Protein AF-A0A949XRM0-F1 (afdb_monomer_lite)

Radius of gyration: 18.88 Å; chains: 1; bounding box: 57×44×48 Å

pLDDT: mean 79.34, std 16.4, range [39.78, 97.56]

Structure (mmCIF, N/CA/C/O backbone):
data_AF-A0A949XRM0-F1
#
_entry.id   AF-A0A949XRM0-F1
#
loop_
_atom_site.group_PDB
_atom_site.id
_atom_site.type_symbol
_atom_site.label_atom_id
_atom_site.label_alt_id
_atom_site.label_comp_id
_atom_site.label_asym_id
_atom_site.label_entity_id
_atom_site.label_seq_id
_atom_site.pdbx_PDB_ins_code
_atom_site.Cartn_x
_atom_site.Cartn_y
_atom_site.Cartn_z
_atom_site.occupancy
_atom_site.B_iso_or_equiv
_atom_site.auth_seq_id
_atom_site.auth_comp_id
_atom_site.auth_asym_id
_atom_site.auth_atom_id
_atom_site.pdbx_PDB_model_num
ATOM 1 N N . MET A 1 1 ? 12.561 -8.856 0.800 1.00 58.78 1 MET A N 1
ATOM 2 C CA . MET A 1 1 ? 12.722 -8.701 -0.656 1.00 58.78 1 MET A CA 1
ATOM 3 C C . MET A 1 1 ? 11.495 -9.262 -1.356 1.00 58.78 1 MET A C 1
ATOM 5 O O . MET A 1 1 ? 11.231 -10.458 -1.246 1.00 58.78 1 MET A O 1
ATOM 9 N N . ILE A 1 2 ? 10.709 -8.376 -1.964 1.00 70.44 2 ILE A N 1
ATOM 10 C CA . ILE A 1 2 ? 9.616 -8.722 -2.883 1.00 70.44 2 ILE A CA 1
ATOM 11 C C . ILE A 1 2 ? 10.051 -8.222 -4.259 1.00 70.44 2 ILE A C 1
ATOM 13 O O . ILE A 1 2 ? 10.531 -7.099 -4.364 1.00 70.44 2 ILE A O 1
ATOM 17 N N . GLU A 1 3 ? 9.910 -9.043 -5.290 1.00 75.19 3 GLU A N 1
ATOM 18 C CA . GLU A 1 3 ? 10.293 -8.700 -6.661 1.00 75.19 3 GLU A CA 1
ATOM 19 C C . GLU A 1 3 ? 9.063 -8.306 -7.485 1.00 75.19 3 GLU A C 1
ATOM 21 O O . GLU A 1 3 ? 8.030 -8.974 -7.421 1.00 75.19 3 GLU A O 1
ATOM 26 N N . ILE A 1 4 ? 9.175 -7.254 -8.297 1.00 72.62 4 ILE A N 1
ATOM 27 C CA . ILE A 1 4 ? 8.082 -6.761 -9.146 1.00 72.62 4 ILE A CA 1
ATOM 28 C C . ILE A 1 4 ? 8.382 -7.026 -10.613 1.00 72.62 4 ILE A C 1
ATOM 30 O O . ILE A 1 4 ? 9.340 -6.477 -11.136 1.00 72.62 4 ILE A O 1
ATOM 34 N N . PHE A 1 5 ? 7.524 -7.771 -11.304 1.00 73.81 5 PHE A N 1
ATOM 35 C CA . PHE A 1 5 ? 7.617 -8.046 -12.734 1.00 73.81 5 PHE A CA 1
ATOM 36 C C . PHE A 1 5 ? 6.676 -7.152 -13.550 1.00 73.81 5 PHE A C 1
ATOM 38 O O . PHE A 1 5 ? 5.457 -7.187 -13.371 1.00 73.81 5 PHE A O 1
ATOM 45 N N . LEU A 1 6 ? 7.220 -6.404 -14.509 1.00 73.88 6 LEU A N 1
ATOM 46 C CA . LEU A 1 6 ? 6.455 -5.492 -15.371 1.00 73.88 6 LEU A CA 1
ATOM 47 C C . LEU A 1 6 ? 6.110 -6.135 -16.730 1.00 73.88 6 LEU A C 1
ATOM 49 O O . LEU A 1 6 ? 7.024 -6.514 -17.459 1.00 73.88 6 LEU A O 1
ATOM 53 N N . PRO A 1 7 ? 4.834 -6.267 -17.140 1.00 66.31 7 PRO A N 1
ATOM 54 C CA . PRO A 1 7 ? 4.469 -6.822 -18.443 1.00 66.31 7 PRO A CA 1
ATOM 55 C C . PRO A 1 7 ? 4.490 -5.768 -19.565 1.00 66.31 7 PRO A C 1
ATOM 57 O O . PRO A 1 7 ? 4.462 -4.561 -19.328 1.00 66.31 7 PRO A O 1
ATOM 60 N N . GLY A 1 8 ? 4.443 -6.246 -20.814 1.00 57.38 8 GLY A N 1
ATOM 61 C CA . GLY A 1 8 ? 4.417 -5.436 -22.042 1.00 57.38 8 GLY A CA 1
ATOM 62 C C . GLY A 1 8 ? 3.395 -4.299 -22.060 1.00 57.38 8 GLY A C 1
ATOM 63 O O . GLY A 1 8 ? 3.740 -3.155 -22.351 1.00 57.38 8 GLY A O 1
ATOM 64 N N . GLY A 1 9 ? 2.140 -4.614 -21.733 1.00 61.41 9 GLY A N 1
ATOM 65 C CA . GLY A 1 9 ? 1.025 -3.665 -21.816 1.00 61.41 9 GLY A CA 1
ATOM 66 C C . GLY A 1 9 ? 1.095 -2.522 -20.800 1.00 61.41 9 GLY A C 1
ATOM 67 O O . GLY A 1 9 ? 0.714 -1.399 -21.125 1.00 61.41 9 GLY A O 1
ATOM 68 N N . ALA A 1 10 ? 1.641 -2.774 -19.606 1.00 57.78 10 ALA A N 1
ATOM 69 C CA . ALA A 1 10 ? 1.754 -1.766 -18.551 1.00 57.78 10 ALA A CA 1
ATOM 70 C C . ALA A 1 10 ? 2.736 -0.641 -18.923 1.00 57.78 10 ALA A C 1
ATOM 72 O O . ALA A 1 10 ? 2.496 0.525 -18.614 1.00 57.78 10 ALA A O 1
ATOM 73 N N . LEU A 1 11 ? 3.812 -0.981 -19.641 1.00 58.53 11 LEU A N 1
ATOM 74 C CA . LEU A 1 11 ? 4.858 -0.033 -20.041 1.00 58.53 11 LEU A CA 1
ATOM 75 C C . LEU A 1 11 ? 4.569 0.666 -21.374 1.00 58.53 11 LEU A C 1
ATOM 77 O O . LEU A 1 11 ? 5.049 1.776 -21.601 1.00 58.53 11 LEU A O 1
ATOM 81 N N . ALA A 1 12 ? 3.748 0.068 -22.244 1.00 57.69 12 ALA A N 1
ATOM 82 C CA . ALA A 1 12 ? 3.374 0.664 -23.528 1.00 57.69 12 ALA A CA 1
ATOM 83 C C . ALA A 1 12 ? 2.740 2.065 -23.379 1.00 57.69 12 ALA A C 1
ATOM 85 O O . ALA A 1 12 ? 2.924 2.914 -24.248 1.00 57.69 12 ALA A O 1
ATOM 86 N N . LYS A 1 13 ? 2.067 2.336 -22.251 1.00 55.09 13 LYS A N 1
ATOM 87 C CA . LYS A 1 13 ? 1.460 3.642 -21.936 1.00 55.09 13 LYS A CA 1
ATOM 88 C C . LYS A 1 13 ? 2.462 4.701 -21.446 1.00 55.09 13 LYS A C 1
ATOM 90 O O . LYS A 1 13 ? 2.178 5.888 -21.556 1.00 55.09 13 LYS A O 1
ATOM 95 N N . ILE A 1 14 ? 3.640 4.299 -20.958 1.00 55.66 14 ILE A N 1
ATOM 96 C CA . ILE A 1 14 ? 4.709 5.219 -20.520 1.00 55.66 14 ILE A CA 1
ATOM 97 C C . ILE A 1 14 ? 5.492 5.755 -21.732 1.00 55.66 14 ILE A C 1
ATOM 99 O O . ILE A 1 14 ? 5.958 6.892 -21.744 1.00 55.66 14 ILE A O 1
ATOM 103 N N . HIS A 1 15 ? 5.605 4.963 -22.799 1.00 55.72 15 HIS A N 1
ATOM 104 C CA . HIS A 1 15 ? 6.499 5.232 -23.930 1.00 55.72 15 HIS A CA 1
ATOM 105 C C . HIS A 1 15 ? 5.972 6.216 -24.994 1.00 55.72 15 HIS A C 1
ATOM 107 O O . HIS A 1 15 ? 6.501 6.242 -26.107 1.00 55.72 15 HIS A O 1
ATOM 113 N N . HIS A 1 16 ? 4.980 7.062 -24.693 1.00 47.59 16 HIS A N 1
ATOM 114 C CA . HIS A 1 16 ? 4.326 7.884 -25.723 1.00 47.59 16 HIS A CA 1
ATOM 115 C C . HIS A 1 16 ? 5.201 9.014 -26.327 1.00 47.59 16 HIS A C 1
ATOM 117 O O . HIS A 1 16 ? 4.790 9.648 -27.300 1.00 47.59 16 HIS A O 1
ATOM 123 N N . ARG A 1 17 ? 6.435 9.236 -25.846 1.00 45.25 17 ARG A N 1
ATOM 124 C CA . ARG A 1 17 ? 7.463 10.023 -26.558 1.00 45.25 17 ARG A CA 1
ATOM 125 C C . ARG A 1 17 ? 8.796 9.275 -26.587 1.00 45.25 17 ARG A C 1
ATOM 127 O O . ARG A 1 17 ? 9.453 9.141 -25.561 1.00 45.25 17 ARG A O 1
ATOM 134 N N . ARG A 1 18 ? 9.231 8.833 -27.771 1.00 46.25 18 ARG A N 1
ATOM 135 C CA . ARG A 1 18 ? 10.629 8.448 -28.037 1.00 46.25 18 ARG A CA 1
ATOM 136 C C . ARG A 1 18 ? 11.299 9.554 -28.841 1.00 46.25 18 ARG A C 1
ATOM 138 O O . ARG A 1 18 ? 10.770 9.934 -29.880 1.00 46.25 18 ARG A O 1
ATOM 145 N N . GLY A 1 19 ? 12.464 10.018 -28.393 1.00 44.59 19 GLY A N 1
ATOM 146 C CA . GLY A 1 19 ? 13.329 10.847 -29.235 1.00 44.59 19 GLY A CA 1
ATOM 147 C C . GLY A 1 19 ? 14.502 11.542 -28.547 1.00 44.59 19 GLY A C 1
ATOM 148 O O . GLY A 1 19 ? 15.471 11.851 -29.225 1.00 44.59 19 GLY A O 1
ATOM 149 N N . SER A 1 20 ? 14.470 11.762 -27.235 1.00 49.66 20 SER A N 1
ATOM 150 C CA . SER A 1 20 ? 15.548 12.469 -26.532 1.00 49.66 20 SER A CA 1
ATOM 151 C C . SER A 1 20 ? 15.960 11.699 -25.286 1.00 49.66 20 SER A C 1
ATOM 153 O O . SER A 1 20 ? 15.091 11.335 -24.491 1.00 49.66 20 SER A O 1
ATOM 155 N N . GLU A 1 21 ? 17.264 11.461 -25.113 1.00 55.47 21 GLU A N 1
ATOM 156 C CA . GLU A 1 21 ? 17.827 11.142 -23.799 1.00 55.47 21 GLU A CA 1
ATOM 157 C C . GLU A 1 21 ? 17.281 12.170 -22.808 1.00 55.47 21 GLU A C 1
ATOM 159 O O . GLU A 1 21 ? 17.376 13.380 -23.027 1.00 55.47 21 GLU A O 1
ATOM 164 N N . LEU A 1 22 ? 16.579 11.685 -21.784 1.00 54.91 22 LEU A N 1
ATOM 165 C CA . LEU A 1 22 ? 16.059 12.563 -20.752 1.00 54.91 22 LEU A CA 1
ATOM 166 C C . LEU A 1 22 ? 17.272 13.145 -20.018 1.00 54.91 22 LEU A C 1
ATOM 168 O O . LEU A 1 22 ? 18.177 12.380 -19.680 1.00 54.91 22 LEU A O 1
ATOM 172 N N . PRO A 1 23 ? 17.327 14.467 -19.793 1.00 57.72 23 PRO A N 1
ATOM 173 C CA . PRO A 1 23 ? 18.407 15.060 -19.015 1.00 57.72 23 PRO A CA 1
ATOM 174 C C . PRO A 1 23 ? 18.501 14.374 -17.645 1.00 57.72 23 PRO A C 1
ATOM 176 O O . PRO A 1 23 ? 17.473 13.973 -17.093 1.00 57.72 23 PRO A O 1
ATOM 179 N N . GLU A 1 24 ? 19.715 14.254 -17.095 1.00 61.00 24 GLU A N 1
ATOM 180 C CA . GLU A 1 24 ? 19.982 13.735 -15.741 1.00 61.00 24 GLU A CA 1
ATOM 181 C C . GLU A 1 24 ? 19.479 14.720 -14.670 1.00 61.00 24 GLU A C 1
ATOM 183 O O . GLU A 1 24 ? 20.226 15.250 -13.852 1.00 61.00 24 GLU A O 1
ATOM 188 N N . ILE A 1 25 ? 18.187 15.038 -14.706 1.00 67.19 25 ILE A N 1
ATOM 189 C CA . ILE A 1 25 ? 17.536 15.825 -13.672 1.00 67.19 25 ILE A CA 1
ATOM 190 C C . ILE A 1 25 ? 17.284 14.860 -12.508 1.00 67.19 25 ILE A C 1
ATOM 192 O O . ILE A 1 25 ? 16.694 13.798 -12.739 1.00 67.19 25 ILE A O 1
ATOM 196 N N . PRO A 1 26 ? 17.684 15.200 -11.270 1.00 70.19 26 PRO A N 1
ATOM 197 C CA . PRO A 1 26 ? 17.467 14.368 -10.088 1.00 70.19 26 PRO A CA 1
ATOM 198 C C . PRO A 1 26 ? 15.998 14.439 -9.640 1.00 70.19 26 PRO A C 1
ATOM 200 O O . PRO A 1 26 ? 15.688 14.843 -8.524 1.00 70.19 26 PRO A O 1
ATOM 203 N N . VAL A 1 27 ? 15.074 14.105 -10.541 1.00 79.06 27 VAL A N 1
ATOM 204 C CA . VAL A 1 27 ? 13.656 13.963 -10.224 1.00 79.06 27 VAL A CA 1
ATOM 205 C C . VAL A 1 27 ? 13.406 12.501 -9.907 1.00 79.06 27 VAL A C 1
ATOM 207 O O . VAL A 1 27 ? 13.544 11.640 -10.783 1.00 79.06 27 VAL A O 1
ATOM 210 N N . SER A 1 28 ? 13.037 12.237 -8.660 1.00 80.88 28 SER A N 1
ATOM 211 C CA . SER A 1 28 ? 12.450 10.977 -8.231 1.00 80.88 28 SER A CA 1
ATOM 212 C C . SER A 1 28 ? 10.976 11.173 -7.911 1.00 80.88 28 SER A C 1
ATOM 214 O O . SER A 1 28 ? 10.523 12.280 -7.601 1.00 80.88 28 SER A O 1
ATOM 216 N N . TRP A 1 29 ? 10.218 10.091 -8.037 1.00 85.06 29 TRP A N 1
ATOM 217 C CA . TRP A 1 29 ? 8.848 10.040 -7.561 1.00 85.06 29 TRP A CA 1
ATOM 218 C C . TRP A 1 29 ? 8.710 8.944 -6.508 1.00 85.06 29 TRP A C 1
ATOM 220 O O . TRP A 1 29 ? 9.148 7.816 -6.767 1.00 85.06 29 TRP A O 1
ATOM 230 N N . PRO A 1 30 ? 8.035 9.238 -5.382 1.00 87.31 30 PRO A N 1
ATOM 231 C CA . PRO A 1 30 ? 7.640 8.214 -4.436 1.00 87.31 30 PRO A CA 1
ATOM 232 C C . PRO A 1 30 ? 6.536 7.359 -5.054 1.00 87.31 30 PRO A C 1
ATOM 234 O O . PRO A 1 30 ? 5.524 7.872 -5.544 1.00 87.31 30 PRO A O 1
ATOM 237 N N . ILE A 1 31 ? 6.716 6.048 -5.001 1.00 90.88 31 ILE A N 1
ATOM 238 C CA . ILE A 1 31 ? 5.728 5.050 -5.396 1.00 90.88 31 ILE A CA 1
ATOM 239 C C . ILE A 1 31 ? 5.377 4.242 -4.155 1.00 90.88 31 ILE A C 1
ATOM 241 O O . ILE A 1 31 ? 6.242 3.607 -3.552 1.00 90.88 31 ILE A O 1
ATOM 245 N N . LEU A 1 32 ? 4.103 4.248 -3.763 1.00 92.25 32 LEU A N 1
ATOM 246 C CA . LEU A 1 32 ? 3.658 3.487 -2.596 1.00 92.25 32 LEU A CA 1
ATOM 247 C C . LEU A 1 32 ? 3.328 2.056 -3.017 1.00 92.25 32 LEU A C 1
ATOM 249 O O . LEU A 1 32 ? 2.424 1.841 -3.826 1.00 92.25 32 LEU A O 1
ATOM 253 N N . ALA A 1 33 ? 4.029 1.079 -2.448 1.00 92.44 33 ALA A N 1
ATOM 254 C CA . ALA A 1 33 ? 3.723 -0.334 -2.619 1.00 92.44 33 ALA A CA 1
ATOM 255 C C . ALA A 1 33 ? 2.652 -0.746 -1.598 1.00 92.44 33 ALA A C 1
ATOM 257 O O . ALA A 1 33 ? 2.955 -1.083 -0.452 1.00 92.44 33 ALA A O 1
ATOM 258 N N . ALA A 1 34 ? 1.385 -0.692 -1.998 1.00 93.56 34 ALA A N 1
ATOM 259 C CA . ALA A 1 34 ? 0.252 -1.089 -1.174 1.00 93.56 34 ALA A CA 1
ATOM 260 C C . ALA A 1 34 ? -0.076 -2.577 -1.354 1.00 93.56 34 ALA A C 1
ATOM 262 O O . ALA A 1 34 ? -0.089 -3.083 -2.472 1.00 93.56 34 ALA A O 1
ATOM 263 N N . THR A 1 35 ? -0.377 -3.280 -0.262 1.00 92.50 35 THR A N 1
ATOM 264 C CA . THR A 1 35 ? -0.852 -4.681 -0.295 1.00 92.50 35 THR A CA 1
ATOM 265 C C . THR A 1 35 ? -2.376 -4.783 -0.399 1.00 92.50 35 THR A C 1
ATOM 267 O O . THR A 1 35 ? -2.936 -5.808 -0.793 1.00 92.50 35 THR A O 1
ATOM 270 N N . GLY A 1 36 ? -3.067 -3.703 -0.053 1.00 93.88 36 GLY A N 1
ATOM 271 C CA . GLY A 1 36 ? -4.515 -3.645 -0.038 1.00 93.88 36 GLY A CA 1
ATOM 272 C C . GLY A 1 36 ? -5.027 -2.299 0.437 1.00 93.88 36 GLY A C 1
ATOM 273 O O . GLY A 1 36 ? -4.255 -1.352 0.626 1.00 93.88 36 GLY A O 1
ATOM 274 N N . TYR A 1 37 ? -6.339 -2.215 0.609 1.00 94.88 37 TYR A N 1
ATOM 275 C CA . TYR A 1 37 ? -7.002 -1.004 1.070 1.00 94.88 37 TYR A CA 1
ATOM 276 C C . TYR A 1 37 ? -8.291 -1.318 1.830 1.00 94.88 37 TYR A C 1
ATOM 278 O O . TYR A 1 37 ? -8.866 -2.400 1.690 1.00 94.88 37 TYR A O 1
ATOM 286 N N . SER A 1 38 ? -8.741 -0.343 2.609 1.00 95.44 38 SER A N 1
ATOM 287 C CA . SER A 1 38 ? -10.059 -0.309 3.230 1.00 95.44 38 SER A CA 1
ATOM 288 C C . SER A 1 38 ? -10.787 0.957 2.787 1.00 95.44 38 SER A C 1
ATOM 290 O O . SER A 1 38 ? -10.167 2.017 2.686 1.00 95.44 38 SER A O 1
ATOM 292 N N . ASP A 1 39 ? -12.070 0.832 2.468 1.00 92.94 39 ASP A N 1
ATOM 293 C CA . ASP A 1 39 ? -12.946 1.962 2.165 1.00 92.94 39 ASP A CA 1
ATOM 294 C C . ASP A 1 39 ? -13.820 2.222 3.393 1.00 92.94 39 ASP A C 1
ATOM 296 O O . ASP A 1 39 ? -14.505 1.314 3.859 1.00 92.94 39 ASP A O 1
ATOM 300 N N . LEU A 1 40 ? -13.773 3.448 3.903 1.00 92.69 40 LEU A N 1
ATOM 301 C CA . LEU A 1 40 ? -14.503 3.915 5.078 1.00 92.69 40 LEU A CA 1
ATOM 302 C C . LEU A 1 40 ? -15.272 5.188 4.724 1.00 92.69 40 LEU A C 1
ATOM 304 O O . LEU A 1 40 ? -14.944 5.873 3.753 1.00 92.69 40 LEU A O 1
ATOM 308 N N . SER A 1 41 ? -16.261 5.547 5.524 1.00 91.31 41 SER A N 1
ATOM 309 C CA . SER A 1 41 ? -16.772 6.916 5.577 1.00 91.31 41 SER A CA 1
ATOM 310 C C . SER A 1 41 ? -15.836 7.821 6.390 1.00 91.31 41 SER A C 1
ATOM 312 O O . SER A 1 41 ? -14.962 7.352 7.124 1.00 91.31 41 SER A O 1
ATOM 314 N N . LEU A 1 42 ? -15.992 9.140 6.255 1.00 90.25 42 LEU A N 1
ATOM 315 C CA . LEU A 1 42 ? -15.209 10.104 7.028 1.00 90.25 42 LEU A CA 1
ATOM 316 C C . LEU A 1 42 ? -15.504 9.991 8.527 1.00 90.25 42 LEU A C 1
ATOM 318 O O . LEU A 1 42 ? -14.597 10.197 9.327 1.00 90.25 42 LEU A O 1
ATOM 322 N N . GLU A 1 43 ? -16.746 9.670 8.888 1.00 92.31 43 GLU A N 1
ATOM 323 C CA . GLU A 1 43 ? -17.162 9.414 10.270 1.00 92.31 43 GLU A CA 1
ATOM 324 C C . GLU A 1 43 ? -16.453 8.184 10.841 1.00 92.31 43 GLU A C 1
ATOM 326 O O . GLU A 1 43 ? -15.711 8.323 11.807 1.00 92.31 43 GLU A O 1
ATOM 331 N N . GLU A 1 44 ? -16.551 7.029 10.173 1.00 93.38 44 GLU A N 1
ATOM 332 C CA . GLU A 1 44 ? -15.854 5.806 10.605 1.00 93.38 44 GLU A CA 1
ATOM 333 C C . GLU A 1 44 ? -14.338 6.016 10.694 1.00 93.38 44 GLU A C 1
ATOM 335 O O . GLU A 1 44 ? -13.705 5.549 11.633 1.00 93.38 44 GLU A O 1
ATOM 340 N N . PHE A 1 45 ? -13.737 6.733 9.738 1.00 93.50 45 PHE A N 1
ATOM 341 C CA . PHE A 1 45 ? -12.307 7.037 9.781 1.00 93.50 45 PHE A CA 1
ATOM 342 C C . PHE A 1 45 ? -11.932 7.937 10.967 1.00 93.50 45 PHE A C 1
ATOM 344 O O . PHE A 1 45 ? -10.875 7.742 11.563 1.00 93.50 45 PHE A O 1
ATOM 351 N N . ALA A 1 46 ? -12.767 8.925 11.297 1.00 92.12 46 ALA A N 1
ATOM 352 C CA . ALA A 1 46 ? -12.523 9.845 12.406 1.00 92.12 46 ALA A CA 1
ATOM 353 C C . ALA A 1 46 ? -12.680 9.180 13.782 1.00 92.12 46 ALA A C 1
ATOM 355 O O . ALA A 1 46 ? -12.093 9.659 14.750 1.00 92.12 46 ALA A O 1
ATOM 356 N N . GLU A 1 47 ? -13.451 8.096 13.860 1.00 94.06 47 GLU A N 1
ATOM 357 C 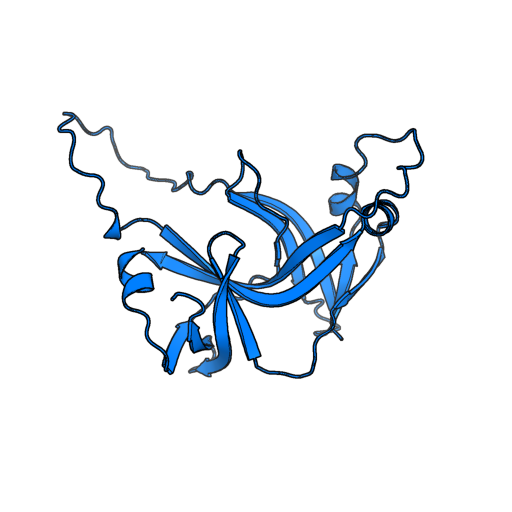CA . GLU A 1 47 ? -13.642 7.300 15.075 1.00 94.06 47 GLU A CA 1
ATOM 358 C C . GLU A 1 47 ? -12.518 6.280 15.326 1.00 94.06 47 GLU A C 1
ATOM 360 O O . GLU A 1 47 ? -12.460 5.719 16.414 1.00 94.06 47 GLU A O 1
ATOM 365 N N . LEU A 1 48 ? -11.614 6.042 14.365 1.00 95.75 48 LEU A N 1
ATOM 366 C CA . LEU A 1 48 ? -10.532 5.064 14.523 1.00 95.75 48 LEU A CA 1
ATOM 367 C C . LEU A 1 48 ? -9.485 5.495 15.558 1.00 95.75 48 LEU A C 1
ATOM 369 O O . LEU A 1 48 ? -8.768 6.488 15.383 1.00 95.75 48 LEU A O 1
ATOM 373 N N . GLU A 1 49 ? -9.279 4.650 16.563 1.00 95.81 49 GLU A N 1
ATOM 374 C CA . GLU A 1 49 ? -8.304 4.859 17.627 1.00 95.81 49 GLU A CA 1
ATOM 375 C C . GLU A 1 49 ? -7.064 3.960 17.489 1.00 95.81 49 GLU A C 1
ATOM 377 O O . GLU A 1 49 ? -7.011 2.973 16.750 1.00 95.81 49 GLU A O 1
ATOM 382 N N . VAL A 1 50 ? -6.006 4.310 18.225 1.00 96.69 50 VAL A N 1
ATOM 383 C CA . VAL A 1 50 ? -4.842 3.429 18.368 1.00 96.69 50 VAL A CA 1
ATOM 384 C C . VAL A 1 50 ? -5.270 2.160 19.106 1.00 96.69 50 VAL A C 1
ATOM 386 O O . VAL A 1 50 ? -5.849 2.223 20.186 1.00 96.69 50 VAL A O 1
ATOM 389 N N . GLY A 1 51 ? -4.929 1.003 18.545 1.00 96.44 51 GLY A N 1
ATOM 390 C CA . GLY A 1 51 ? -5.341 -0.311 19.035 1.00 96.44 51 GLY A CA 1
ATOM 391 C C . GLY A 1 51 ? -6.488 -0.933 18.238 1.00 96.44 51 GLY A C 1
ATOM 392 O O . GLY A 1 51 ? -6.605 -2.164 18.247 1.00 96.44 51 GLY A O 1
ATOM 393 N N . ASP A 1 52 ? -7.257 -0.131 17.496 1.00 97.25 52 ASP A N 1
ATOM 394 C CA . ASP A 1 52 ? -8.312 -0.637 16.620 1.00 97.25 52 ASP A CA 1
ATOM 395 C C . ASP A 1 52 ? -7.743 -1.466 15.474 1.00 97.25 52 ASP A C 1
ATOM 397 O O . ASP A 1 52 ? -6.593 -1.307 15.050 1.00 97.25 52 ASP A O 1
ATOM 401 N N . ILE A 1 53 ? -8.570 -2.379 14.965 1.00 96.94 53 ILE A N 1
ATOM 402 C CA . ILE A 1 53 ? -8.196 -3.263 13.867 1.00 96.94 53 ILE A CA 1
ATOM 403 C C . ILE A 1 53 ? -8.987 -2.887 12.623 1.00 96.94 53 ILE A C 1
ATOM 405 O O . ILE A 1 53 ? -10.178 -3.168 12.505 1.00 96.94 53 ILE A O 1
ATOM 409 N N . LEU A 1 54 ? -8.277 -2.313 11.658 1.00 96.62 54 LEU A N 1
ATOM 410 C CA . LEU A 1 54 ? -8.812 -1.987 10.350 1.00 96.62 54 LEU A CA 1
ATOM 411 C C . LEU A 1 54 ? -8.715 -3.205 9.428 1.00 96.62 54 LEU A C 1
ATOM 413 O O . LEU A 1 54 ? -7.626 -3.583 8.990 1.00 96.62 54 LEU A O 1
ATOM 417 N N . LEU A 1 55 ? -9.852 -3.819 9.106 1.00 96.75 55 LEU A N 1
ATOM 418 C CA . LEU A 1 55 ? -9.913 -4.866 8.085 1.00 96.75 55 LEU A CA 1
ATOM 419 C C . LEU A 1 55 ? -9.722 -4.263 6.689 1.00 96.75 55 LEU A C 1
ATOM 421 O O . LEU A 1 55 ? -10.208 -3.166 6.408 1.00 96.75 55 LEU A O 1
ATOM 425 N N . PHE A 1 56 ? -9.039 -4.988 5.802 1.00 95.44 56 PHE A N 1
ATOM 426 C CA . PHE A 1 56 ? -8.770 -4.511 4.446 1.00 95.44 56 PHE A CA 1
ATOM 427 C C . PHE A 1 56 ? -8.878 -5.626 3.401 1.00 95.44 56 PHE A C 1
ATOM 429 O O . PHE A 1 56 ? -8.646 -6.806 3.677 1.00 95.44 56 PHE A O 1
ATOM 436 N N . ALA A 1 57 ? -9.206 -5.239 2.170 1.00 93.62 57 ALA A N 1
ATOM 437 C CA . ALA A 1 57 ? -9.196 -6.135 1.023 1.00 93.62 57 ALA A CA 1
ATOM 438 C C . ALA A 1 57 ? -7.775 -6.238 0.453 1.00 93.62 57 ALA A C 1
ATOM 440 O O . ALA A 1 57 ? -7.133 -5.219 0.188 1.00 93.62 57 ALA A O 1
ATOM 441 N N . SER A 1 58 ? -7.285 -7.463 0.233 1.00 91.62 58 SER A N 1
ATOM 442 C CA . SER A 1 58 ? -6.003 -7.667 -0.449 1.00 91.62 58 SER A CA 1
ATOM 443 C C . SER A 1 58 ? -6.141 -7.290 -1.921 1.00 91.62 58 SER A C 1
ATOM 445 O O . SER A 1 58 ? -6.892 -7.907 -2.675 1.00 91.62 58 SER A O 1
ATOM 447 N N . ALA A 1 59 ? -5.420 -6.247 -2.309 1.00 92.19 59 ALA A N 1
ATOM 448 C CA . ALA A 1 59 ? -5.407 -5.699 -3.653 1.00 92.19 59 ALA A CA 1
ATOM 449 C C . ALA A 1 59 ? -4.054 -5.007 -3.863 1.00 92.19 59 ALA A C 1
ATOM 451 O O . ALA A 1 59 ? -3.959 -3.788 -3.678 1.00 92.19 59 ALA A O 1
ATOM 452 N N . PRO A 1 60 ? -2.991 -5.769 -4.186 1.00 92.38 60 PRO A N 1
ATOM 453 C CA . PRO A 1 60 ? -1.662 -5.206 -4.343 1.00 92.38 60 PRO A CA 1
ATOM 454 C C . PRO A 1 60 ? -1.631 -4.136 -5.438 1.00 92.38 60 PRO A C 1
ATOM 456 O O . PRO A 1 60 ? -2.105 -4.353 -6.556 1.00 92.38 60 PRO A O 1
ATOM 459 N N . ARG A 1 61 ? -1.090 -2.961 -5.117 1.00 93.12 61 ARG A N 1
ATOM 460 C CA . ARG A 1 61 ? -1.043 -1.791 -6.001 1.00 93.12 61 ARG A CA 1
ATOM 461 C C . ARG A 1 61 ? 0.247 -1.012 -5.804 1.00 93.12 61 ARG A C 1
ATOM 463 O O . ARG A 1 61 ? 0.753 -0.901 -4.694 1.00 93.12 61 ARG A O 1
ATOM 470 N N . PHE A 1 62 ? 0.727 -0.412 -6.881 1.00 91.69 62 PHE A N 1
ATOM 471 C CA . PHE A 1 62 ? 1.816 0.558 -6.868 1.00 91.69 62 PHE A CA 1
ATOM 472 C C . PHE A 1 62 ? 1.239 1.921 -7.187 1.00 91.69 62 PHE A C 1
ATOM 474 O O . PHE A 1 62 ? 0.943 2.212 -8.347 1.00 91.69 62 PHE A O 1
ATOM 481 N N . LEU A 1 63 ? 1.013 2.718 -6.149 1.00 91.69 63 LEU A N 1
ATOM 482 C CA . LEU A 1 63 ? 0.356 4.010 -6.269 1.00 91.69 63 LEU A CA 1
ATOM 483 C C . LEU A 1 63 ? 1.376 5.054 -6.697 1.00 91.69 63 LEU A C 1
ATOM 485 O O . LEU A 1 63 ? 2.416 5.223 -6.061 1.00 91.69 63 LEU A O 1
ATOM 489 N N . LEU A 1 64 ? 1.050 5.757 -7.773 1.00 89.06 64 LEU A N 1
ATOM 490 C CA . LEU A 1 64 ? 1.809 6.908 -8.231 1.00 89.06 64 LEU A CA 1
ATOM 491 C C . LEU A 1 64 ? 1.299 8.175 -7.537 1.00 89.06 64 LEU A C 1
ATOM 493 O O . LEU A 1 64 ? 0.138 8.223 -7.119 1.00 89.06 64 LEU A O 1
ATOM 497 N N . PRO A 1 65 ? 2.111 9.245 -7.497 1.00 84.19 65 PRO A N 1
ATOM 498 C CA . PRO A 1 65 ? 1.666 10.530 -6.985 1.00 84.19 65 PRO A CA 1
ATOM 499 C C . PRO A 1 65 ? 0.401 11.011 -7.701 1.00 84.19 65 PRO A C 1
ATOM 501 O O . PRO A 1 65 ? 0.298 10.944 -8.939 1.00 84.19 65 PRO A O 1
ATOM 504 N N . ALA A 1 66 ? -0.552 11.486 -6.898 1.00 76.19 66 ALA A N 1
ATOM 505 C CA . ALA A 1 66 ? -1.812 12.032 -7.375 1.00 76.19 66 ALA A CA 1
ATOM 506 C C . ALA A 1 66 ? -1.576 13.245 -8.288 1.00 76.19 66 ALA A C 1
ATOM 508 O O . ALA A 1 66 ? -0.581 13.964 -8.172 1.00 76.19 66 ALA A O 1
ATOM 509 N N . THR A 1 67 ? -2.511 13.473 -9.206 1.00 71.75 67 THR A N 1
ATOM 510 C CA . THR A 1 67 ? -2.515 14.651 -10.088 1.00 71.75 67 THR A CA 1
ATOM 511 C C . THR A 1 67 ? -3.788 15.447 -9.857 1.00 71.75 67 THR A C 1
ATOM 513 O O . THR A 1 67 ? -4.720 14.956 -9.227 1.00 71.75 67 THR A O 1
ATOM 516 N N . ALA A 1 68 ? -3.863 16.664 -10.394 1.00 67.94 68 ALA A N 1
ATOM 517 C CA . ALA A 1 68 ? -5.063 17.487 -10.267 1.00 67.94 68 ALA A CA 1
ATOM 518 C C . ALA A 1 68 ? -6.331 16.810 -10.833 1.00 67.94 68 ALA A C 1
ATOM 520 O O . ALA A 1 68 ? -7.424 17.100 -10.359 1.00 67.94 68 ALA A O 1
ATOM 521 N N . GLN A 1 69 ? -6.202 15.918 -11.828 1.00 64.31 69 GLN A N 1
ATOM 522 C CA . GLN A 1 69 ? -7.341 15.242 -12.464 1.00 64.31 69 GLN A CA 1
ATOM 523 C C . GLN A 1 69 ? -7.706 13.877 -11.852 1.00 64.31 69 GLN A C 1
ATOM 525 O O . GLN A 1 69 ? -8.854 13.454 -11.979 1.00 64.31 69 GLN A O 1
ATOM 530 N N . ALA A 1 70 ? -6.765 13.180 -11.207 1.00 63.94 70 ALA A N 1
ATOM 531 C CA . ALA A 1 70 ? -6.978 11.841 -10.652 1.00 63.94 70 ALA A CA 1
ATOM 532 C C . ALA A 1 70 ? -6.465 11.759 -9.211 1.00 63.94 70 ALA A C 1
ATOM 534 O O . ALA A 1 70 ? -5.279 11.990 -8.950 1.00 63.94 70 ALA A O 1
ATOM 535 N N . CYS A 1 71 ? -7.367 11.397 -8.295 1.00 70.69 71 CYS A N 1
ATOM 536 C CA . CYS A 1 71 ? -7.077 11.280 -6.866 1.00 70.69 71 CYS A CA 1
ATOM 537 C C . CYS A 1 71 ? -6.285 10.008 -6.532 1.00 70.69 71 CYS A C 1
ATOM 539 O O . CYS A 1 71 ? -5.475 10.027 -5.611 1.00 70.69 71 CYS A O 1
ATOM 541 N N . GLU A 1 72 ? -6.478 8.925 -7.289 1.00 85.31 72 GLU A N 1
ATOM 542 C CA . GLU A 1 72 ? -5.729 7.675 -7.144 1.00 85.31 72 GLU A CA 1
ATOM 543 C C . GLU A 1 72 ? -5.339 7.168 -8.538 1.00 85.31 72 GLU A C 1
ATOM 545 O O . GLU A 1 72 ? -6.163 7.124 -9.449 1.00 85.31 72 GLU A O 1
ATOM 550 N N . ARG A 1 73 ? -4.078 6.789 -8.735 1.00 88.06 73 ARG A N 1
ATOM 551 C CA . ARG A 1 73 ? -3.621 6.159 -9.977 1.00 88.06 73 ARG A CA 1
ATOM 552 C C . ARG A 1 73 ? -2.398 5.305 -9.718 1.00 88.06 73 ARG A C 1
ATOM 554 O O . ARG A 1 73 ? -1.684 5.516 -8.736 1.00 88.06 73 ARG A O 1
ATOM 561 N N . GLY A 1 74 ? -2.111 4.400 -10.636 1.00 90.00 74 GLY A N 1
ATOM 562 C CA . GLY A 1 74 ? -0.919 3.582 -10.544 1.00 90.00 74 GLY A CA 1
ATOM 563 C C . GLY A 1 74 ? -1.067 2.269 -11.272 1.00 90.00 74 GLY A C 1
ATOM 564 O O . GLY A 1 74 ? -1.777 2.176 -12.272 1.00 90.00 74 GLY A O 1
ATOM 565 N N . TRP A 1 75 ? -0.388 1.252 -10.765 1.00 91.00 75 TRP A N 1
ATOM 566 C CA . TRP A 1 75 ? -0.425 -0.081 -11.341 1.00 91.00 75 TRP A CA 1
ATOM 567 C C . TRP A 1 75 ? -1.054 -1.078 -10.387 1.00 91.00 75 TRP A C 1
ATOM 569 O O . TRP A 1 75 ? -0.677 -1.158 -9.219 1.00 91.00 75 TRP A O 1
ATOM 579 N N . GLU A 1 76 ? -1.984 -1.870 -10.900 1.00 91.44 76 GLU A N 1
ATOM 580 C CA . GLU A 1 76 ? -2.455 -3.060 -10.207 1.00 91.44 76 GLU A CA 1
ATOM 581 C C . GLU A 1 76 ? -1.395 -4.151 -10.289 1.00 91.44 76 GLU A C 1
ATOM 583 O O . GLU A 1 76 ? -0.728 -4.317 -11.316 1.00 91.44 76 GLU A O 1
ATOM 588 N N . ALA A 1 77 ? -1.259 -4.914 -9.214 1.00 90.81 77 ALA A N 1
ATOM 589 C CA . ALA A 1 77 ? -0.342 -6.028 -9.136 1.00 90.81 77 ALA A CA 1
ATOM 590 C C . ALA A 1 77 ? -1.047 -7.273 -8.606 1.00 90.81 77 ALA A C 1
ATOM 592 O O . ALA A 1 77 ? -2.004 -7.206 -7.837 1.00 90.81 77 ALA A O 1
ATOM 593 N N . VAL A 1 78 ? -0.549 -8.428 -9.022 1.00 89.81 78 VAL A N 1
ATOM 594 C CA . VAL A 1 78 ? -1.022 -9.730 -8.560 1.00 89.81 78 VAL A CA 1
ATOM 595 C C . VAL A 1 78 ? 0.156 -10.546 -8.059 1.00 89.81 78 VAL A C 1
ATOM 597 O O . VAL A 1 78 ? 1.243 -10.490 -8.634 1.00 89.81 78 VAL A O 1
ATOM 600 N N . LEU A 1 79 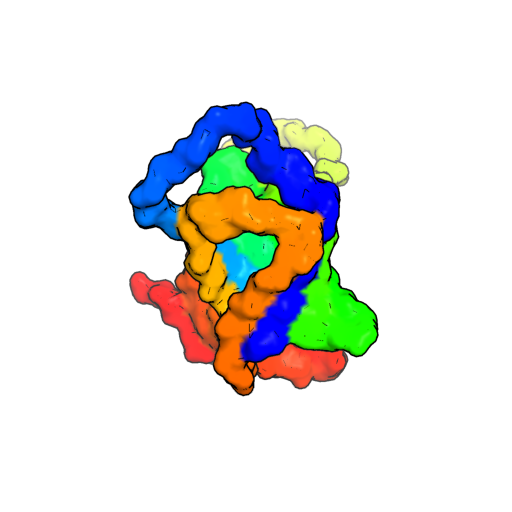? -0.050 -11.302 -6.985 1.00 85.19 79 LEU A N 1
ATOM 601 C CA . LEU A 1 79 ? 0.926 -12.294 -6.543 1.00 85.19 79 LEU A CA 1
ATOM 602 C C . LEU A 1 79 ? 1.055 -13.386 -7.606 1.00 85.19 79 LEU A C 1
ATOM 604 O O . LEU A 1 79 ? 0.060 -13.835 -8.177 1.00 85.19 79 LEU A O 1
ATOM 608 N N . VAL A 1 80 ? 2.286 -13.804 -7.883 1.00 85.88 80 VAL A N 1
ATOM 609 C CA . VAL A 1 80 ? 2.549 -14.924 -8.784 1.00 85.88 80 VAL A CA 1
ATOM 610 C C . VAL A 1 80 ? 2.258 -16.223 -8.031 1.00 85.88 80 VAL A C 1
ATOM 612 O O . VAL A 1 80 ? 2.844 -16.475 -6.985 1.00 85.88 80 VAL A O 1
ATOM 615 N N . GLU A 1 81 ? 1.377 -17.073 -8.567 1.00 82.56 81 GLU A N 1
ATOM 616 C CA . GLU A 1 81 ? 0.944 -18.316 -7.898 1.00 82.56 81 GLU A CA 1
ATOM 617 C C . GLU A 1 81 ? 2.112 -19.229 -7.501 1.00 82.56 81 GLU A C 1
ATOM 619 O O . GLU A 1 81 ? 2.108 -19.819 -6.424 1.00 82.56 81 GLU A O 1
ATOM 624 N N . SER A 1 82 ? 3.139 -19.318 -8.352 1.00 83.25 82 SER A N 1
ATOM 625 C CA . SER A 1 82 ? 4.323 -20.142 -8.102 1.00 83.25 82 SER A CA 1
ATOM 626 C C . SER A 1 82 ? 5.311 -19.529 -7.105 1.00 83.25 82 SER A C 1
ATOM 628 O O . SER A 1 82 ? 6.206 -20.232 -6.643 1.00 83.25 82 SER A O 1
ATOM 630 N N . ASP A 1 83 ? 5.209 -18.227 -6.819 1.00 81.00 83 ASP A N 1
ATOM 631 C CA . ASP A 1 83 ? 6.135 -17.511 -5.941 1.00 81.00 83 ASP A CA 1
ATOM 632 C C . ASP A 1 83 ? 5.458 -16.315 -5.255 1.00 81.00 83 ASP A C 1
ATOM 634 O O . ASP A 1 83 ? 5.319 -15.227 -5.817 1.00 81.00 83 ASP A O 1
ATOM 638 N N . GLN A 1 84 ? 5.113 -16.500 -3.981 1.00 73.69 84 GLN A N 1
ATOM 639 C CA . GLN A 1 84 ? 4.476 -15.478 -3.146 1.00 73.69 84 GLN A CA 1
ATOM 640 C C . GLN A 1 84 ? 5.373 -14.267 -2.834 1.00 73.69 84 GLN A C 1
ATOM 642 O O . GLN A 1 84 ? 4.921 -13.313 -2.201 1.00 73.69 84 GLN A O 1
ATOM 647 N N . ARG A 1 85 ? 6.645 -14.277 -3.250 1.00 79.88 85 ARG A N 1
ATOM 648 C CA . ARG A 1 85 ? 7.555 -13.126 -3.144 1.00 79.88 85 ARG A CA 1
ATOM 649 C C . ARG A 1 85 ? 7.614 -12.311 -4.429 1.00 79.88 85 ARG A C 1
ATOM 651 O O . ARG A 1 85 ? 8.313 -11.300 -4.461 1.00 79.88 85 ARG A O 1
ATOM 658 N N . ARG A 1 86 ? 6.889 -12.724 -5.469 1.00 82.69 86 ARG A N 1
ATOM 659 C CA . ARG A 1 86 ? 6.833 -12.033 -6.752 1.00 82.69 86 ARG A CA 1
ATOM 660 C C . ARG A 1 86 ? 5.467 -11.413 -6.971 1.00 82.69 86 ARG A C 1
ATOM 662 O O . ARG A 1 86 ? 4.444 -12.094 -6.965 1.00 82.69 86 ARG A O 1
ATOM 669 N N . LEU A 1 87 ? 5.470 -10.111 -7.212 1.00 85.81 87 LEU A N 1
ATOM 670 C CA . LEU A 1 87 ? 4.322 -9.364 -7.696 1.00 85.81 87 LEU A CA 1
ATOM 671 C C . LEU A 1 87 ? 4.484 -9.150 -9.193 1.00 85.81 87 LEU A C 1
ATOM 673 O O . LEU A 1 87 ? 5.523 -8.702 -9.660 1.00 85.81 87 LEU A O 1
ATOM 677 N N . LYS A 1 88 ? 3.450 -9.442 -9.967 1.00 88.62 88 LYS A N 1
ATOM 678 C CA . LYS A 1 88 ? 3.390 -9.111 -11.385 1.00 88.62 88 LYS A CA 1
ATOM 679 C C . LYS A 1 88 ? 2.451 -7.933 -11.563 1.00 88.62 88 LYS A C 1
ATOM 681 O O . LYS A 1 88 ? 1.280 -8.023 -11.204 1.00 88.62 88 LYS A O 1
ATOM 686 N N . ILE A 1 89 ? 2.955 -6.847 -12.136 1.00 88.56 89 ILE A N 1
ATOM 687 C CA . ILE A 1 89 ? 2.106 -5.747 -12.583 1.00 88.56 89 ILE A CA 1
ATOM 688 C C . ILE A 1 89 ? 1.142 -6.279 -13.641 1.00 88.56 89 ILE A C 1
ATOM 690 O O . ILE A 1 89 ? 1.520 -7.098 -14.480 1.00 88.56 89 ILE A O 1
ATOM 694 N N . LYS A 1 90 ? -0.106 -5.833 -13.589 1.00 86.69 90 LYS A N 1
ATOM 695 C CA . LYS A 1 90 ? -1.155 -6.218 -14.524 1.00 86.69 90 LYS A CA 1
ATOM 696 C C . LYS A 1 90 ? -1.495 -5.036 -15.426 1.00 86.69 90 LYS A C 1
ATOM 698 O O . LYS A 1 90 ? -1.023 -4.989 -16.560 1.00 86.69 90 LYS A O 1
ATOM 703 N N . ASP A 1 91 ? -2.226 -4.064 -14.888 1.00 83.00 91 ASP A N 1
ATOM 704 C CA . ASP A 1 91 ? -2.776 -2.936 -15.633 1.00 83.00 91 ASP A CA 1
ATOM 705 C C . ASP A 1 91 ? -2.488 -1.602 -14.941 1.00 83.00 91 ASP A C 1
ATOM 707 O O . ASP A 1 91 ? -2.339 -1.522 -13.723 1.00 83.00 91 ASP A O 1
ATOM 711 N N . TYR A 1 92 ? -2.407 -0.541 -15.746 1.00 85.50 92 TYR A N 1
ATOM 712 C CA . TYR A 1 92 ? -2.425 0.836 -15.257 1.00 85.50 92 TYR A CA 1
ATOM 713 C C . TYR A 1 92 ? -3.865 1.289 -15.027 1.00 85.50 92 TYR A C 1
ATOM 715 O O . TYR A 1 92 ? -4.702 1.106 -15.919 1.00 85.50 92 TYR A O 1
ATOM 723 N N . PHE A 1 93 ? -4.117 1.939 -13.894 1.00 86.31 93 PHE A N 1
ATOM 724 C CA . PHE A 1 93 ? -5.418 2.481 -13.529 1.00 86.31 93 PHE A CA 1
ATOM 725 C C . PHE A 1 93 ? -5.331 3.963 -13.150 1.00 86.31 93 PHE A C 1
ATOM 727 O O . PHE A 1 93 ? -4.335 4.429 -12.596 1.00 86.31 93 PHE A O 1
ATOM 734 N N . GLU A 1 94 ? -6.423 4.678 -13.403 1.00 85.94 94 GLU A N 1
ATOM 735 C CA . GLU A 1 94 ? -6.723 6.000 -12.854 1.00 85.94 94 GLU A CA 1
ATOM 736 C C . GLU A 1 94 ? -8.131 5.937 -12.276 1.00 85.94 94 GLU A C 1
ATOM 738 O O . GLU A 1 94 ? -9.061 5.482 -12.942 1.00 85.94 94 GLU A O 1
ATOM 743 N N . ARG A 1 95 ? -8.287 6.371 -11.030 1.00 75.62 95 ARG A N 1
ATOM 744 C CA . ARG A 1 95 ? -9.564 6.436 -10.332 1.00 75.62 95 ARG A CA 1
ATOM 745 C C . ARG A 1 95 ? -9.811 7.876 -9.908 1.00 75.62 95 ARG A C 1
ATOM 747 O O . ARG A 1 95 ? -9.047 8.474 -9.146 1.00 75.62 95 ARG A O 1
ATOM 754 N N . SER A 1 96 ? -10.905 8.433 -10.409 1.00 68.12 96 SER A N 1
ATOM 755 C CA . SER A 1 96 ? -11.507 9.632 -9.845 1.00 68.12 96 SER A CA 1
ATOM 756 C C . SER A 1 96 ? -12.471 9.197 -8.741 1.00 68.12 96 SER A C 1
ATOM 758 O O . SER A 1 96 ? -13.303 8.315 -8.941 1.00 68.12 96 SER A O 1
ATOM 760 N N . ASN A 1 97 ? -12.403 9.828 -7.569 1.00 57.31 97 ASN A N 1
ATOM 761 C CA . ASN A 1 97 ? -13.307 9.525 -6.449 1.00 57.31 97 ASN A CA 1
ATOM 762 C C . ASN A 1 97 ? -14.766 9.973 -6.722 1.00 57.31 97 ASN A C 1
ATOM 764 O O . ASN A 1 97 ? -15.601 9.929 -5.829 1.00 57.31 97 ASN A O 1
ATOM 768 N N . LEU A 1 98 ? -15.072 10.423 -7.948 1.00 51.34 98 LEU A N 1
ATOM 769 C CA . LEU A 1 98 ? -16.364 10.962 -8.385 1.00 51.34 98 LEU A CA 1
ATOM 770 C C . LEU A 1 98 ? -17.289 9.917 -9.029 1.00 51.34 98 LEU A C 1
ATOM 772 O O . LEU A 1 98 ? -18.389 10.262 -9.445 1.00 51.34 98 LEU A O 1
ATOM 776 N N . THR A 1 99 ? -16.873 8.655 -9.132 1.00 40.28 99 THR A N 1
ATOM 777 C CA . THR A 1 99 ? -17.714 7.575 -9.671 1.00 40.28 99 THR A CA 1
ATOM 778 C C . THR A 1 99 ? -18.145 6.634 -8.552 1.00 40.28 99 THR A C 1
ATOM 780 O O . THR A 1 99 ? -17.592 5.556 -8.359 1.00 40.28 99 THR A O 1
ATOM 783 N N . MET A 1 100 ? -19.151 7.065 -7.792 1.00 43.16 100 MET A N 1
ATOM 784 C CA . MET A 1 100 ? -20.127 6.116 -7.265 1.00 43.16 100 MET A CA 1
ATOM 785 C C . MET A 1 100 ? -21.206 5.982 -8.338 1.00 43.16 100 MET A C 1
ATOM 787 O O . MET A 1 100 ? -21.841 6.973 -8.697 1.00 43.16 100 MET A O 1
ATOM 791 N N . GLU A 1 101 ? -21.383 4.778 -8.877 1.00 41.59 101 GLU A N 1
ATOM 792 C CA . GLU A 1 101 ? -22.571 4.403 -9.646 1.00 41.59 101 GLU A CA 1
ATOM 793 C C . GLU A 1 101 ? -23.774 4.457 -8.694 1.00 41.59 101 GLU A C 1
ATOM 795 O O . GLU A 1 101 ? -24.157 3.473 -8.071 1.00 41.59 101 GLU A O 1
ATOM 800 N N . SER A 1 102 ? -24.313 5.660 -8.509 1.00 39.78 102 SER A N 1
ATOM 801 C CA . SER A 1 102 ? -25.608 5.870 -7.881 1.00 39.78 102 SER A CA 1
ATOM 802 C C . SER A 1 102 ? -26.656 5.791 -8.981 1.00 39.78 102 SER A C 1
ATOM 804 O O . SER A 1 102 ? -26.886 6.749 -9.720 1.00 39.78 102 SER A O 1
ATOM 806 N N . GLU A 1 103 ? -27.274 4.623 -9.112 1.00 43.69 103 GLU A N 1
ATOM 807 C CA . GLU A 1 103 ? -28.545 4.475 -9.807 1.00 43.69 103 GLU A CA 1
ATOM 808 C C . GLU A 1 103 ? -29.635 5.055 -8.890 1.00 43.69 103 GLU A C 1
ATOM 810 O O . GLU A 1 103 ? -30.300 4.349 -8.137 1.00 43.69 103 GLU A O 1
ATOM 815 N N . ALA A 1 104 ? -29.763 6.382 -8.884 1.00 40.78 104 ALA A N 1
ATOM 816 C CA . ALA A 1 104 ? -30.820 7.083 -8.169 1.00 40.78 104 ALA A CA 1
ATOM 817 C C . ALA A 1 104 ? -31.448 8.142 -9.080 1.00 40.78 104 ALA A C 1
ATOM 819 O O . ALA A 1 104 ? -30.759 8.955 -9.697 1.00 40.78 104 ALA A O 1
ATOM 820 N N . ALA A 1 105 ? -32.777 8.080 -9.171 1.00 44.03 105 ALA A N 1
ATOM 821 C CA . ALA A 1 105 ? -33.645 8.978 -9.923 1.00 44.03 105 ALA A CA 1
ATOM 822 C C . ALA A 1 105 ? -33.388 10.471 -9.601 1.00 44.03 105 ALA A C 1
ATOM 824 O O . ALA A 1 105 ? -32.838 10.784 -8.542 1.00 44.03 105 ALA A O 1
ATOM 825 N N . PRO A 1 106 ? -33.793 11.410 -10.482 1.00 47.06 106 PRO A N 1
ATOM 826 C CA . PRO A 1 106 ? -33.468 12.825 -10.322 1.00 47.06 106 PRO A CA 1
ATOM 827 C C . PRO A 1 106 ? -34.078 13.373 -9.023 1.00 47.06 106 PRO A C 1
ATOM 829 O O . PRO A 1 106 ? -35.283 13.201 -8.823 1.00 47.06 106 PRO A O 1
ATOM 832 N N . PRO A 1 107 ? -33.314 14.057 -8.154 1.00 50.44 107 PRO A N 1
ATOM 833 C CA . PRO A 1 107 ? -33.911 14.769 -7.040 1.00 50.44 107 PRO A CA 1
ATOM 834 C C . PRO A 1 107 ? -34.553 16.052 -7.575 1.00 50.44 107 PRO A C 1
ATOM 836 O O . PRO A 1 107 ? -33.878 16.961 -8.064 1.00 50.44 107 PRO A O 1
ATOM 839 N N . GLU A 1 108 ? -35.880 16.116 -7.504 1.00 52.03 108 GLU A N 1
ATOM 840 C CA . GLU A 1 108 ? -36.598 17.382 -7.548 1.00 52.03 108 GLU A CA 1
ATOM 841 C C . GLU A 1 108 ? -36.243 18.206 -6.295 1.00 52.03 108 GLU A C 1
ATOM 843 O O . GLU A 1 108 ? -36.223 17.679 -5.187 1.00 52.03 108 GLU A O 1
ATOM 848 N N . GLN A 1 109 ? -36.032 19.512 -6.502 1.00 52.81 109 GLN A N 1
ATOM 849 C CA . GLN A 1 109 ? -35.895 20.582 -5.498 1.00 52.81 109 GLN A CA 1
ATOM 850 C C . GLN A 1 109 ? -34.523 20.699 -4.805 1.00 52.81 109 GLN A C 1
ATOM 852 O O . GLN A 1 109 ? -34.188 20.023 -3.839 1.00 52.81 109 GLN A O 1
ATOM 857 N N . THR A 1 110 ? -33.732 21.657 -5.296 1.00 47.25 110 THR A N 1
ATOM 858 C CA . THR A 1 110 ? -32.480 22.120 -4.694 1.00 47.25 110 THR A CA 1
ATOM 859 C C . THR A 1 110 ? -32.756 23.043 -3.507 1.00 47.25 110 THR A C 1
ATOM 861 O O . THR A 1 110 ? -32.808 24.264 -3.666 1.00 47.25 110 THR A O 1
ATOM 864 N N . ASP A 1 111 ? -32.881 22.465 -2.317 1.00 52.75 111 ASP A N 1
ATOM 865 C CA . ASP A 1 111 ? -32.382 23.125 -1.112 1.00 52.75 111 ASP A CA 1
ATOM 866 C C . ASP A 1 111 ? -30.862 22.915 -1.082 1.00 52.75 111 ASP A C 1
ATOM 868 O O . ASP A 1 111 ? -30.380 21.798 -1.295 1.00 52.75 111 ASP A O 1
ATOM 872 N N . PHE A 1 112 ? -30.077 23.970 -0.844 1.00 56.19 112 PHE A N 1
ATOM 873 C CA . PHE A 1 112 ? -28.641 23.833 -0.572 1.00 56.19 112 PHE A CA 1
ATOM 874 C C . PHE A 1 112 ? -28.466 23.189 0.812 1.00 56.19 112 PHE A C 1
ATOM 876 O O . PHE A 1 112 ? -28.075 23.840 1.782 1.00 56.19 112 PHE A O 1
ATOM 883 N N . HIS A 1 113 ? -28.781 21.897 0.918 1.00 62.53 113 HIS A N 1
ATOM 884 C CA . HIS A 1 113 ? -28.428 21.093 2.072 1.00 62.53 113 HIS A CA 1
ATOM 885 C C . HIS A 1 113 ? -26.914 21.184 2.256 1.00 62.53 113 HIS A C 1
ATOM 887 O O . HIS A 1 113 ? -26.141 20.915 1.333 1.00 62.53 113 HIS A O 1
ATOM 893 N N . LYS A 1 114 ? -26.489 21.597 3.456 1.00 68.44 114 LYS A N 1
ATOM 894 C CA . LYS A 1 114 ? -25.087 21.550 3.873 1.00 68.44 114 LYS A CA 1
ATOM 895 C C . LYS A 1 114 ? -24.542 20.163 3.499 1.00 68.44 114 LYS A C 1
ATOM 897 O O . LYS A 1 114 ? -25.167 19.179 3.899 1.00 68.44 114 LYS A O 1
ATOM 902 N N . PRO A 1 115 ? -23.439 20.064 2.734 1.00 73.19 115 PRO A N 1
ATOM 903 C CA . PRO A 1 115 ? -22.925 18.768 2.318 1.00 73.19 115 PRO A CA 1
ATOM 904 C C . PRO A 1 115 ? -22.667 17.923 3.564 1.00 73.19 115 PRO A C 1
ATOM 906 O O . PRO A 1 115 ? -21.983 18.373 4.489 1.00 73.19 115 PRO A O 1
ATOM 909 N N . ASN A 1 116 ? -23.264 16.731 3.612 1.00 81.25 116 ASN A N 1
ATOM 910 C CA . ASN A 1 116 ? -23.033 15.804 4.708 1.00 81.25 116 ASN A CA 1
ATOM 911 C C . ASN A 1 116 ? -21.623 15.228 4.558 1.00 81.25 116 ASN A C 1
ATOM 913 O O . ASN A 1 116 ? -21.390 14.314 3.773 1.00 81.25 116 ASN A O 1
ATOM 917 N N . LEU A 1 117 ? -20.668 15.817 5.277 1.00 85.81 117 LEU A N 1
ATOM 918 C CA . LEU A 1 117 ? -19.267 15.415 5.197 1.00 85.81 117 LEU A CA 1
ATOM 919 C C . LEU A 1 117 ? -19.023 14.040 5.827 1.00 85.81 117 LEU A C 1
ATOM 921 O O . LEU A 1 117 ? -18.072 13.379 5.429 1.00 85.81 117 LEU A O 1
ATOM 925 N N . ALA A 1 118 ? -19.879 13.596 6.754 1.00 86.12 118 ALA A N 1
ATOM 926 C CA . ALA A 1 118 ? -19.737 12.316 7.448 1.00 86.12 118 ALA A CA 1
ATOM 927 C C . ALA A 1 118 ? -19.712 11.129 6.472 1.00 86.12 118 ALA A C 1
ATOM 929 O O . ALA A 1 118 ? -18.906 10.219 6.622 1.00 86.12 118 ALA A O 1
ATOM 930 N N . THR A 1 119 ? -20.513 11.188 5.402 1.00 84.38 119 THR A N 1
ATOM 931 C CA . THR A 1 119 ? -20.620 10.124 4.391 1.00 84.38 119 THR A CA 1
ATOM 932 C C . THR A 1 119 ? -19.553 10.196 3.299 1.00 84.38 119 THR A C 1
ATOM 934 O O . THR A 1 119 ? -19.634 9.460 2.315 1.00 84.38 119 THR A O 1
ATOM 937 N N . LEU A 1 120 ? -18.588 11.115 3.397 1.00 87.69 120 LEU A N 1
ATOM 938 C CA . LEU A 1 120 ? -17.559 11.255 2.372 1.00 87.69 120 LEU A CA 1
ATOM 939 C C . LEU A 1 120 ? -16.658 10.006 2.373 1.00 87.69 120 LEU A C 1
ATOM 941 O O . LEU A 1 120 ? -16.144 9.650 3.431 1.00 87.69 120 LEU A O 1
ATOM 945 N N . PRO A 1 121 ? -16.433 9.345 1.224 1.00 87.81 121 PRO A N 1
ATOM 946 C CA . PRO A 1 121 ? -15.619 8.140 1.184 1.00 87.81 121 PRO A CA 1
ATOM 947 C C . PRO A 1 121 ? -14.138 8.463 1.411 1.00 87.81 121 PRO A C 1
ATOM 949 O O . PRO A 1 121 ? -13.554 9.329 0.751 1.00 87.81 121 PRO A O 1
ATOM 952 N N . VAL A 1 122 ? -13.518 7.705 2.307 1.00 89.94 122 VAL A N 1
ATOM 953 C CA . VAL A 1 122 ? -12.101 7.741 2.655 1.00 89.94 122 VAL A CA 1
ATOM 954 C C . VAL A 1 122 ? -11.506 6.367 2.374 1.00 89.94 122 VAL A C 1
ATOM 956 O O . VAL A 1 122 ? -11.856 5.376 3.008 1.00 89.94 122 VAL A O 1
ATOM 959 N N . ARG A 1 123 ? -10.567 6.301 1.427 1.00 92.50 123 ARG A N 1
ATOM 960 C CA . ARG A 1 123 ? -9.790 5.085 1.175 1.00 92.50 123 ARG A CA 1
ATOM 961 C C . ARG A 1 123 ? -8.483 5.123 1.956 1.00 92.50 123 ARG A C 1
ATOM 963 O O . ARG A 1 123 ? -7.660 6.017 1.744 1.00 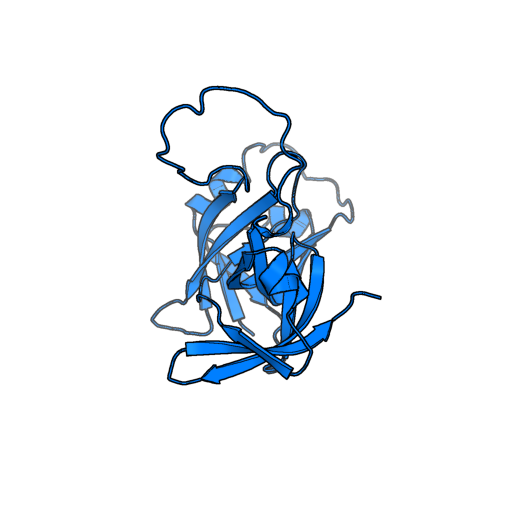92.50 123 ARG A O 1
ATOM 970 N N . VAL A 1 124 ? -8.277 4.117 2.799 1.00 95.31 124 VAL A N 1
ATOM 971 C CA . VAL A 1 124 ? -7.035 3.886 3.542 1.00 95.31 124 VAL A CA 1
ATOM 972 C C . VAL A 1 124 ? -6.254 2.766 2.863 1.00 95.31 124 VAL A C 1
ATOM 974 O O . VAL A 1 124 ? -6.692 1.618 2.827 1.00 95.31 124 VAL A O 1
ATOM 977 N N . HIS A 1 125 ? -5.084 3.081 2.322 1.00 95.81 125 HIS A N 1
ATOM 978 C CA . HIS A 1 125 ? -4.165 2.105 1.748 1.00 95.81 125 HIS A CA 1
ATOM 979 C C . HIS A 1 125 ? -3.226 1.536 2.802 1.00 95.81 125 HIS A C 1
ATOM 981 O O . HIS A 1 125 ? -2.635 2.280 3.585 1.00 95.81 125 HIS A O 1
ATOM 987 N N . ILE A 1 126 ? -3.032 0.219 2.755 1.00 96.38 126 ILE A N 1
ATOM 988 C CA . ILE A 1 126 ? -2.068 -0.487 3.595 1.00 96.38 126 ILE A CA 1
ATOM 989 C C . ILE A 1 126 ? -0.759 -0.599 2.820 1.00 96.38 126 ILE A C 1
ATOM 991 O O . ILE A 1 126 ? -0.633 -1.417 1.904 1.00 96.38 126 ILE A O 1
ATOM 995 N N . VAL A 1 127 ? 0.195 0.263 3.151 1.00 94.44 127 VAL A N 1
ATOM 996 C CA . VAL A 1 127 ? 1.465 0.433 2.444 1.00 94.44 127 VAL A CA 1
ATOM 997 C C . VAL A 1 127 ? 2.548 -0.407 3.113 1.00 94.44 127 VAL A C 1
ATOM 999 O O . VAL A 1 127 ? 2.843 -0.242 4.294 1.00 94.44 127 VAL A O 1
ATOM 1002 N N . LEU A 1 128 ? 3.144 -1.315 2.339 1.00 91.00 128 LEU A N 1
ATOM 1003 C CA . LEU A 1 128 ? 4.255 -2.162 2.774 1.00 91.00 128 LEU A CA 1
ATOM 1004 C C . LEU A 1 128 ? 5.586 -1.413 2.733 1.00 91.00 128 LEU A C 1
ATOM 1006 O O . LEU A 1 128 ? 6.422 -1.595 3.611 1.00 91.00 128 LEU A O 1
ATOM 1010 N N . SER A 1 129 ? 5.798 -0.613 1.691 1.00 88.88 129 SER A N 1
ATOM 1011 C CA . SER A 1 129 ? 7.016 0.170 1.512 1.00 88.88 129 SER A CA 1
ATOM 1012 C C . SER A 1 129 ? 6.791 1.337 0.555 1.00 88.88 129 SER A C 1
ATOM 1014 O O . SER A 1 129 ? 5.800 1.390 -0.182 1.00 88.88 129 SER A O 1
ATOM 1016 N N . GLN A 1 130 ? 7.731 2.277 0.572 1.00 88.88 130 GLN A N 1
ATOM 1017 C CA . GLN A 1 130 ? 7.823 3.353 -0.406 1.00 88.88 130 GLN A CA 1
ATOM 1018 C C . GLN A 1 130 ? 9.057 3.116 -1.262 1.00 88.88 130 GLN A C 1
ATOM 1020 O O . GLN A 1 130 ? 10.136 2.843 -0.740 1.00 88.88 130 GLN A O 1
ATOM 1025 N N . LEU A 1 131 ? 8.882 3.203 -2.571 1.00 88.19 131 LEU A N 1
ATOM 1026 C CA . LEU A 1 131 ? 9.953 3.093 -3.541 1.00 88.19 131 LEU A CA 1
ATOM 1027 C C . LEU A 1 131 ? 10.197 4.473 -4.147 1.00 88.19 131 LEU A C 1
ATOM 1029 O O . LEU A 1 131 ? 9.299 5.041 -4.762 1.00 88.19 131 LEU A O 1
ATOM 1033 N N . GLU A 1 132 ? 11.411 4.990 -4.012 1.00 87.44 132 GLU A N 1
ATOM 1034 C CA . GLU A 1 132 ? 11.853 6.157 -4.773 1.00 87.44 132 GLU A CA 1
ATOM 1035 C C . GLU A 1 132 ? 12.373 5.687 -6.130 1.00 87.44 132 GLU A C 1
ATOM 1037 O O . GLU A 1 132 ? 13.329 4.916 -6.195 1.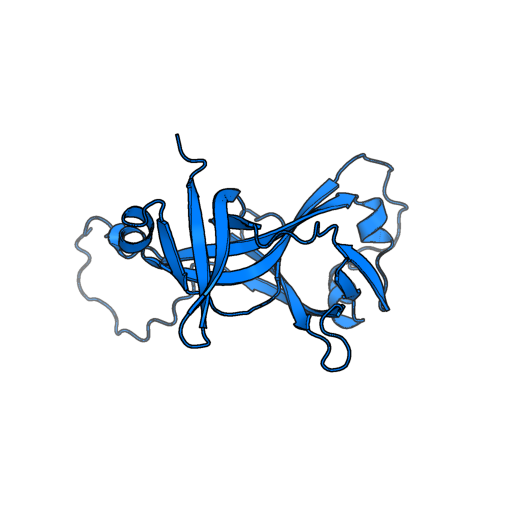00 87.44 132 GLU A O 1
ATOM 1042 N N . MET A 1 133 ? 11.742 6.136 -7.218 1.00 86.62 133 MET A N 1
ATOM 1043 C CA . MET A 1 133 ? 12.224 5.864 -8.574 1.00 86.62 133 MET A CA 1
ATOM 1044 C C . MET A 1 133 ? 12.560 7.158 -9.297 1.00 86.62 133 MET A C 1
ATOM 1046 O O . MET A 1 133 ? 11.705 8.030 -9.476 1.00 86.62 133 MET A O 1
ATOM 1050 N N . SER A 1 134 ? 13.796 7.260 -9.770 1.00 84.81 134 SER A N 1
ATOM 1051 C CA . SER A 1 134 ? 14.243 8.340 -10.642 1.00 84.81 134 SER A CA 1
ATOM 1052 C C . SER A 1 134 ? 13.616 8.250 -12.033 1.00 84.81 134 SER A C 1
ATOM 1054 O O . SER A 1 134 ? 13.271 7.173 -12.535 1.00 84.81 134 SER A O 1
ATOM 1056 N N . LEU A 1 135 ? 13.550 9.392 -12.722 1.00 78.88 135 LEU A N 1
ATOM 1057 C CA . LEU A 1 135 ? 13.156 9.437 -14.131 1.00 78.88 135 LEU A CA 1
ATOM 1058 C C . LEU A 1 135 ? 14.007 8.498 -15.005 1.00 78.88 135 LEU A C 1
ATOM 1060 O O . LEU A 1 135 ? 13.491 7.851 -15.919 1.00 78.88 135 LEU A O 1
ATOM 1064 N N . ALA A 1 136 ? 15.305 8.399 -14.708 1.00 78.69 136 ALA A N 1
ATOM 1065 C CA . ALA A 1 136 ? 16.227 7.525 -15.418 1.00 78.69 136 ALA A CA 1
ATOM 1066 C C . ALA A 1 136 ? 15.877 6.041 -15.215 1.00 78.69 136 ALA A C 1
ATOM 1068 O O . ALA A 1 136 ? 15.867 5.286 -16.189 1.00 78.69 136 ALA A O 1
ATOM 1069 N N . G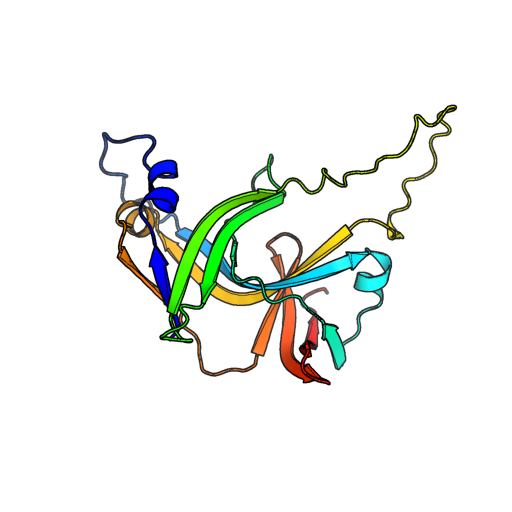LU A 1 137 ? 15.543 5.615 -13.995 1.00 82.50 137 GLU A N 1
ATOM 1070 C CA . GLU A 1 137 ? 15.112 4.238 -13.714 1.00 82.50 137 GLU A CA 1
ATOM 1071 C C . GLU A 1 137 ? 13.785 3.917 -14.394 1.00 82.50 137 GLU A C 1
ATOM 1073 O O . GLU A 1 137 ? 13.689 2.906 -15.094 1.00 82.50 137 GLU A O 1
ATOM 1078 N N . LEU A 1 138 ? 12.804 4.819 -14.294 1.00 79.38 138 LEU A N 1
ATOM 1079 C CA . LEU A 1 138 ? 11.521 4.685 -14.987 1.00 79.38 138 LEU A CA 1
ATOM 1080 C C . LEU A 1 138 ? 11.704 4.558 -16.506 1.00 79.38 138 LEU A C 1
ATOM 1082 O O . LEU A 1 138 ? 11.065 3.718 -17.136 1.00 79.38 138 LEU A O 1
ATOM 1086 N N . SER A 1 139 ? 12.614 5.337 -17.103 1.00 74.62 139 SER A N 1
ATOM 1087 C CA . SER A 1 139 ? 12.900 5.274 -18.546 1.00 74.62 139 SER A CA 1
ATOM 1088 C C . SER A 1 139 ? 13.544 3.954 -18.993 1.00 74.62 139 SER A C 1
ATOM 1090 O O . SER A 1 139 ? 13.424 3.564 -20.159 1.00 74.62 139 SER A O 1
ATOM 1092 N N . LYS A 1 140 ? 14.225 3.262 -18.071 1.00 80.19 140 LYS A N 1
ATOM 1093 C CA . LYS A 1 140 ? 14.894 1.979 -18.314 1.00 80.19 140 LYS A CA 1
ATOM 1094 C C . LYS A 1 140 ? 13.974 0.783 -18.086 1.00 80.19 140 LYS A C 1
ATOM 1096 O O . LYS A 1 140 ? 14.338 -0.314 -18.515 1.00 80.19 140 LYS A O 1
ATOM 1101 N N . LEU A 1 141 ? 12.808 0.976 -17.463 1.00 81.50 141 LEU A N 1
ATOM 1102 C CA . LEU A 1 141 ? 11.832 -0.089 -17.271 1.00 81.50 141 LEU A CA 1
ATOM 1103 C C . LEU A 1 141 ? 11.390 -0.664 -18.617 1.00 81.50 141 LEU A C 1
ATOM 1105 O O . LEU A 1 141 ? 10.990 0.048 -19.540 1.00 81.50 141 LEU A O 1
ATOM 1109 N N . ARG A 1 142 ? 11.476 -1.986 -18.725 1.00 75.69 142 ARG A N 1
ATOM 1110 C CA . ARG A 1 142 ? 11.101 -2.761 -19.905 1.00 75.69 142 ARG A CA 1
ATOM 1111 C C . ARG A 1 142 ? 10.272 -3.963 -19.481 1.00 75.69 142 ARG A C 1
ATOM 1113 O O . ARG A 1 142 ? 10.296 -4.352 -18.314 1.00 75.69 142 ARG A O 1
ATOM 1120 N N . PRO A 1 143 ? 9.521 -4.567 -20.411 1.00 75.69 143 PRO A N 1
ATOM 1121 C CA . PRO A 1 143 ? 8.794 -5.782 -20.099 1.00 75.69 143 PRO A CA 1
ATOM 1122 C C . PRO A 1 143 ? 9.770 -6.841 -19.585 1.00 75.69 143 PRO A C 1
ATOM 1124 O O . PRO A 1 143 ? 10.782 -7.113 -20.229 1.00 75.69 143 PRO A O 1
ATOM 1127 N N . GLY A 1 144 ? 9.485 -7.392 -18.412 1.00 77.81 144 GLY A N 1
ATOM 1128 C CA . GLY A 1 144 ? 10.366 -8.309 -17.701 1.00 77.81 144 GLY A CA 1
ATOM 1129 C C . GLY A 1 144 ? 11.338 -7.672 -16.712 1.00 77.81 144 GLY A C 1
ATOM 1130 O O . GLY A 1 144 ? 12.059 -8.410 -16.046 1.00 77.81 144 GLY A O 1
ATOM 1131 N N . SER A 1 145 ? 11.350 -6.343 -16.574 1.00 81.19 145 SER A N 1
ATOM 1132 C CA . SER A 1 145 ? 12.087 -5.674 -15.501 1.00 81.19 145 SER A CA 1
ATOM 1133 C C . SER A 1 145 ? 11.634 -6.186 -14.139 1.00 81.19 145 SER A C 1
ATOM 1135 O O . SER A 1 145 ? 10.434 -6.367 -13.916 1.00 81.19 145 SER A O 1
ATOM 1137 N N . ILE A 1 146 ? 12.619 -6.382 -13.261 1.00 84.50 146 ILE A N 1
ATOM 1138 C CA . ILE A 1 146 ? 12.443 -6.731 -11.857 1.00 84.50 146 ILE A CA 1
ATOM 1139 C C . ILE A 1 146 ? 12.816 -5.512 -11.024 1.00 84.50 146 ILE A C 1
ATOM 1141 O O . ILE A 1 146 ? 13.895 -4.954 -11.209 1.00 84.50 146 ILE A O 1
ATOM 1145 N N . VAL A 1 147 ? 11.921 -5.102 -10.130 1.00 84.19 147 VAL A N 1
ATOM 1146 C CA . VAL A 1 147 ? 12.209 -4.084 -9.115 1.00 84.19 147 VAL A CA 1
ATOM 1147 C C . VAL A 1 147 ? 12.144 -4.741 -7.748 1.00 84.19 147 VAL A C 1
ATOM 1149 O O . VAL A 1 147 ? 11.168 -5.423 -7.433 1.00 84.19 147 VAL A O 1
ATOM 1152 N N . GLU A 1 148 ? 13.189 -4.555 -6.953 1.00 83.69 148 GLU A N 1
ATOM 1153 C CA . GLU A 1 148 ? 13.245 -5.062 -5.590 1.00 83.69 148 GLU A CA 1
ATOM 1154 C C . GLU A 1 148 ? 12.574 -4.068 -4.647 1.00 83.69 148 GLU A C 1
ATOM 1156 O O . GLU A 1 148 ? 12.911 -2.887 -4.604 1.00 83.69 148 GLU A O 1
ATOM 1161 N N . LEU A 1 149 ? 11.610 -4.557 -3.877 1.00 81.31 149 LEU A N 1
ATOM 1162 C CA . LEU A 1 149 ? 11.076 -3.830 -2.743 1.00 81.31 149 LEU A CA 1
ATOM 1163 C C . LEU A 1 149 ? 11.917 -4.142 -1.524 1.00 81.31 149 LEU A C 1
ATOM 1165 O O . LEU A 1 149 ? 12.011 -5.307 -1.091 1.00 81.31 149 LEU A O 1
ATOM 1169 N N . ASP A 1 150 ? 12.461 -3.073 -0.955 1.00 70.56 150 ASP A N 1
ATOM 1170 C CA . ASP A 1 150 ? 13.099 -3.147 0.335 1.00 70.56 150 ASP A CA 1
ATOM 1171 C C . ASP A 1 150 ? 12.009 -3.349 1.385 1.00 70.56 150 ASP A C 1
ATOM 1173 O O . ASP A 1 150 ? 11.197 -2.477 1.699 1.00 70.56 150 ASP A O 1
ATOM 1177 N N . ARG A 1 151 ? 11.910 -4.600 1.818 1.00 67.50 151 ARG A N 1
ATOM 1178 C CA . ARG A 1 151 ? 11.040 -5.023 2.900 1.00 67.50 151 ARG A CA 1
ATOM 1179 C C . ARG A 1 151 ? 11.960 -5.621 3.936 1.00 67.50 151 ARG A C 1
ATOM 1181 O O . ARG A 1 151 ? 12.360 -6.786 3.803 1.00 67.50 151 ARG A O 1
ATOM 1188 N N . GLU A 1 152 ? 12.236 -4.848 4.975 1.00 56.88 152 GLU A N 1
ATOM 1189 C CA . GLU A 1 152 ? 12.575 -5.433 6.261 1.00 56.88 152 GLU A CA 1
ATOM 1190 C C . GLU A 1 152 ? 11.412 -6.349 6.649 1.00 56.88 152 GLU A C 1
ATOM 1192 O O . GLU A 1 152 ? 10.253 -6.034 6.377 1.00 56.88 152 GLU A O 1
ATOM 1197 N N . LYS A 1 153 ? 11.692 -7.528 7.210 1.00 56.41 153 LYS A N 1
ATOM 1198 C CA . LYS A 1 153 ? 10.694 -8.559 7.569 1.00 56.41 153 LYS A CA 1
ATOM 1199 C C . LYS A 1 153 ? 9.750 -8.118 8.707 1.00 56.41 153 LYS A C 1
ATOM 1201 O O . LYS A 1 153 ? 9.387 -8.924 9.552 1.00 56.41 153 LYS A O 1
ATOM 1206 N N . SER A 1 154 ? 9.393 -6.846 8.751 1.00 65.88 154 SER A N 1
ATOM 1207 C CA . SER A 1 154 ? 8.450 -6.260 9.668 1.00 65.88 154 SER A CA 1
ATOM 1208 C C . SER A 1 154 ? 7.025 -6.621 9.247 1.00 65.88 154 SER A C 1
ATOM 1210 O O . SER A 1 154 ? 6.685 -6.681 8.056 1.00 65.88 154 SER A O 1
ATOM 1212 N N . GLU A 1 155 ? 6.202 -6.902 10.249 1.00 80.69 155 GLU A N 1
ATOM 1213 C CA . GLU A 1 155 ? 4.742 -6.885 10.140 1.00 80.69 155 GLU A CA 1
ATOM 1214 C C . GLU A 1 155 ? 4.211 -5.447 10.197 1.00 80.69 155 GLU A C 1
ATOM 1216 O O . GLU A 1 155 ? 3.033 -5.219 9.933 1.00 80.69 155 GLU A O 1
ATOM 1221 N N . SER A 1 156 ? 5.081 -4.471 10.486 1.00 90.81 156 SER A N 1
ATOM 1222 C CA . SER A 1 156 ? 4.727 -3.063 10.459 1.00 90.81 156 SER A CA 1
ATOM 1223 C C . SER A 1 156 ? 4.440 -2.589 9.040 1.00 90.81 156 SER A C 1
ATOM 1225 O O . SER A 1 156 ? 5.157 -2.906 8.087 1.00 90.81 156 SER A O 1
ATOM 1227 N N . VAL A 1 157 ? 3.378 -1.806 8.928 1.00 94.12 157 VAL A N 1
ATOM 1228 C CA . VAL A 1 157 ? 2.891 -1.195 7.700 1.00 94.12 157 VAL A CA 1
ATOM 1229 C C . VAL A 1 157 ? 2.553 0.264 7.947 1.00 94.12 157 VAL A C 1
ATOM 1231 O O . VAL A 1 157 ? 2.294 0.697 9.073 1.00 94.12 157 VAL A O 1
ATOM 1234 N N . GLN A 1 158 ? 2.536 1.029 6.868 1.00 95.06 158 GLN A N 1
ATOM 1235 C CA . GLN A 1 158 ? 2.064 2.402 6.870 1.00 95.06 158 GLN A CA 1
ATOM 1236 C C . GLN A 1 158 ? 0.606 2.453 6.405 1.00 95.06 158 GLN A C 1
ATOM 1238 O O . GLN A 1 158 ? 0.179 1.673 5.555 1.00 95.06 158 GLN A O 1
ATOM 1243 N N . LEU A 1 159 ? -0.154 3.399 6.945 1.00 96.19 159 LEU A N 1
ATOM 1244 C CA . LEU A 1 159 ? -1.523 3.697 6.539 1.00 96.19 159 LEU A CA 1
ATOM 1245 C C . LEU A 1 159 ? -1.501 4.983 5.723 1.00 96.19 159 LEU A C 1
ATOM 1247 O O . LEU A 1 159 ? -1.100 6.028 6.238 1.00 96.19 159 LEU A O 1
ATOM 1251 N N . ALA A 1 160 ? -1.902 4.918 4.456 1.00 94.00 160 ALA A N 1
ATOM 1252 C CA . ALA A 1 160 ? -1.903 6.070 3.564 1.00 94.00 160 ALA A CA 1
ATOM 1253 C C . ALA A 1 160 ? -3.319 6.472 3.154 1.00 94.00 160 ALA A C 1
ATOM 1255 O O . ALA A 1 160 ? -4.083 5.650 2.658 1.00 94.00 160 ALA A O 1
ATOM 1256 N N . VAL A 1 161 ? -3.645 7.753 3.294 1.00 91.06 161 VAL A N 1
ATOM 1257 C CA . VAL A 1 161 ? -4.924 8.335 2.870 1.00 91.06 161 VAL A CA 1
ATOM 1258 C C . VAL A 1 161 ? -4.630 9.414 1.842 1.00 91.06 161 VAL A C 1
ATOM 1260 O O . VAL A 1 161 ? -3.794 10.288 2.074 1.00 91.06 161 VAL A O 1
ATOM 1263 N N . ASN A 1 162 ? -5.280 9.343 0.676 1.00 82.62 162 ASN A N 1
ATOM 1264 C CA . ASN A 1 162 ? -5.054 10.276 -0.438 1.00 82.62 162 ASN A CA 1
ATOM 1265 C C . ASN A 1 162 ? -3.560 10.449 -0.797 1.00 82.62 162 ASN A C 1
ATOM 1267 O O . ASN A 1 162 ? -3.080 11.558 -1.033 1.00 82.62 162 ASN A O 1
ATOM 1271 N N . GLY A 1 163 ? -2.806 9.345 -0.782 1.00 81.25 163 GLY A N 1
ATOM 1272 C CA . GLY A 1 163 ? -1.378 9.323 -1.114 1.00 81.25 163 GLY A CA 1
ATOM 1273 C C . GLY A 1 163 ? -0.438 9.883 -0.039 1.00 81.25 163 GLY A C 1
ATOM 1274 O O . GLY A 1 163 ? 0.763 9.958 -0.283 1.00 81.25 163 GLY A O 1
ATOM 1275 N N . LYS A 1 164 ? -0.941 10.260 1.144 1.00 87.62 164 LYS A N 1
ATOM 1276 C CA . LYS A 1 164 ? -0.125 10.726 2.278 1.00 87.62 164 LYS A CA 1
ATOM 1277 C C . LYS A 1 164 ? -0.142 9.705 3.403 1.00 87.62 164 LYS A C 1
ATOM 1279 O O . LYS A 1 164 ? -1.201 9.171 3.717 1.00 87.62 164 LYS A O 1
ATOM 1284 N N . ILE A 1 165 ? 1.004 9.468 4.041 1.00 92.62 165 ILE A N 1
ATOM 1285 C CA . ILE A 1 165 ? 1.067 8.584 5.210 1.00 92.62 165 ILE A CA 1
ATOM 1286 C C . ILE A 1 165 ? 0.385 9.265 6.393 1.00 92.62 165 ILE A C 1
ATOM 1288 O O . ILE A 1 165 ? 0.895 10.240 6.943 1.00 92.62 165 ILE A O 1
ATOM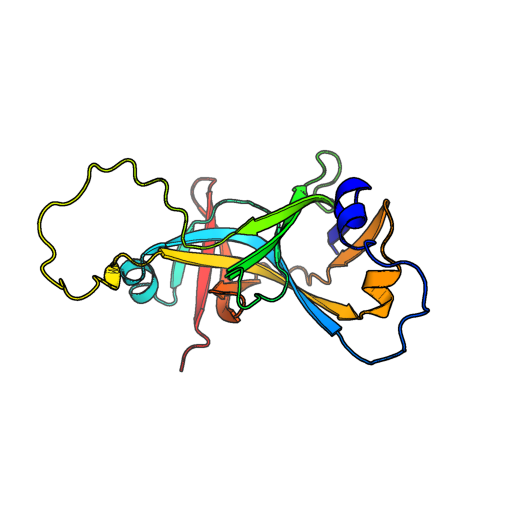 1292 N N . ALA A 1 166 ? -0.768 8.727 6.768 1.00 94.44 166 ALA A N 1
ATOM 1293 C CA . ALA A 1 166 ? -1.579 9.193 7.875 1.00 94.44 166 ALA A CA 1
ATOM 1294 C C . ALA A 1 166 ? -1.206 8.500 9.187 1.00 94.44 166 ALA A C 1
ATOM 1296 O O . ALA A 1 166 ? -1.380 9.105 10.234 1.00 94.44 166 ALA A O 1
ATOM 1297 N N . GLY A 1 167 ? -0.670 7.278 9.155 1.00 95.62 167 GLY A N 1
ATOM 1298 C CA . GLY A 1 167 ? -0.329 6.533 10.367 1.00 95.62 167 GLY A CA 1
ATOM 1299 C C . GLY A 1 167 ? 0.476 5.268 10.099 1.00 95.62 167 GLY A C 1
ATOM 1300 O O . GLY A 1 167 ? 0.936 5.026 8.978 1.00 95.62 167 GLY A O 1
ATOM 1301 N N . THR A 1 168 ? 0.638 4.456 11.135 1.00 96.25 168 THR A N 1
ATOM 1302 C CA . THR A 1 168 ? 1.320 3.161 11.093 1.00 96.25 168 THR A CA 1
ATOM 1303 C C . THR A 1 168 ? 0.552 2.119 11.893 1.00 96.25 168 THR A C 1
ATOM 1305 O O . THR A 1 168 ? -0.249 2.436 12.775 1.00 96.25 168 THR A O 1
ATOM 1308 N N . GLY A 1 169 ? 0.802 0.854 11.582 1.00 95.75 169 GLY A N 1
ATOM 1309 C CA . GLY A 1 169 ? 0.195 -0.264 12.282 1.00 95.75 169 GLY A CA 1
ATOM 1310 C C . GLY A 1 169 ? 0.937 -1.565 12.042 1.00 95.75 169 GLY A C 1
ATOM 1311 O O . GLY A 1 169 ? 1.989 -1.583 11.401 1.00 95.75 169 GLY A O 1
ATOM 1312 N N . GLU A 1 170 ? 0.370 -2.649 12.545 1.00 95.56 170 GLU A N 1
ATOM 1313 C CA . GLU A 1 170 ? 0.887 -4.008 12.408 1.00 95.56 170 GLU A CA 1
ATOM 1314 C C . GLU A 1 170 ? -0.131 -4.882 11.683 1.00 95.56 170 GLU A C 1
ATOM 1316 O O . GLU A 1 170 ? -1.321 -4.873 12.007 1.00 95.56 170 GLU A O 1
ATOM 1321 N N . LEU A 1 171 ? 0.329 -5.644 10.692 1.00 93.81 171 LEU A N 1
ATOM 1322 C CA . LEU A 1 171 ? -0.498 -6.635 10.017 1.00 93.81 171 LEU A CA 1
ATOM 1323 C C . LEU A 1 171 ? -0.913 -7.725 11.003 1.00 93.81 171 LEU A C 1
ATOM 1325 O O . LEU A 1 171 ? -0.080 -8.363 11.638 1.00 93.81 171 LEU A O 1
ATOM 1329 N N . VAL A 1 172 ? -2.213 -7.975 11.071 1.00 94.50 172 VAL A N 1
ATOM 1330 C CA . VAL A 1 172 ? -2.810 -9.029 11.889 1.00 94.50 172 VAL A CA 1
ATOM 1331 C C . VAL A 1 172 ? -3.748 -9.873 11.034 1.00 94.50 172 VAL A C 1
ATOM 1333 O O . VAL A 1 172 ? -4.307 -9.404 10.041 1.00 94.50 172 VAL A O 1
ATOM 1336 N N . GLN A 1 173 ? -3.943 -11.131 11.419 1.00 93.25 173 GLN A N 1
ATOM 1337 C CA . GLN A 1 173 ? -4.963 -11.988 10.826 1.00 93.25 173 GLN A CA 1
ATOM 1338 C C . GLN A 1 173 ? -5.989 -12.359 11.892 1.00 93.25 173 GLN A C 1
ATOM 1340 O O . GLN A 1 173 ? -5.631 -12.893 12.941 1.00 93.25 173 GLN A O 1
ATOM 1345 N N . ILE A 1 174 ? -7.263 -12.079 11.623 1.00 90.75 174 ILE A N 1
ATOM 1346 C CA . ILE A 1 174 ? -8.376 -12.342 12.541 1.00 90.75 174 ILE A CA 1
ATOM 1347 C C . ILE A 1 174 ? -9.441 -13.104 11.778 1.00 90.75 174 ILE A C 1
ATOM 1349 O O . ILE A 1 174 ? -9.912 -12.642 10.742 1.00 90.75 174 ILE A O 1
ATOM 1353 N N . GLU A 1 175 ? -9.785 -14.297 12.263 1.00 91.56 175 GLU A N 1
ATOM 1354 C CA . GLU A 1 175 ? -10.814 -15.154 11.654 1.00 91.56 175 GLU A CA 1
ATOM 1355 C C . GLU A 1 175 ? -10.608 -15.369 10.141 1.00 91.56 175 GLU A C 1
ATOM 1357 O O . GLU A 1 175 ? -11.541 -15.376 9.340 1.00 91.56 175 GLU A O 1
ATOM 1362 N N . GLY A 1 176 ? -9.346 -15.505 9.724 1.00 89.88 176 GLY A N 1
ATOM 1363 C CA . GLY A 1 176 ? -8.976 -15.698 8.320 1.00 89.88 176 GLY A CA 1
ATOM 1364 C C . GLY A 1 176 ? -8.985 -14.426 7.464 1.00 89.88 176 GLY A C 1
ATOM 1365 O O . GLY A 1 176 ? -8.580 -14.491 6.305 1.00 89.88 176 GLY A O 1
ATOM 1366 N N . ARG A 1 177 ? -9.366 -13.269 8.013 1.00 92.50 177 ARG A N 1
ATOM 1367 C CA . ARG A 1 177 ? -9.314 -11.965 7.336 1.00 92.50 177 ARG A CA 1
ATOM 1368 C C . ARG A 1 177 ? -8.040 -11.214 7.703 1.00 92.50 177 ARG A C 1
ATOM 1370 O O . ARG A 1 177 ? -7.582 -11.278 8.842 1.00 92.50 177 ARG A O 1
ATOM 1377 N N . LEU A 1 178 ? -7.474 -10.502 6.733 1.00 94.00 178 LEU A N 1
ATOM 1378 C CA . LEU A 1 178 ? -6.346 -9.609 6.974 1.00 94.00 178 LEU A CA 1
ATOM 1379 C C . LEU A 1 178 ? -6.846 -8.288 7.563 1.00 94.00 178 LEU A C 1
ATOM 1381 O O . LEU A 1 178 ? -7.850 -7.730 7.114 1.00 94.00 178 LEU A O 1
ATOM 1385 N N . GLY A 1 179 ? -6.121 -7.795 8.557 1.00 95.81 179 GLY A N 1
ATOM 1386 C CA . GLY A 1 179 ? -6.350 -6.500 9.172 1.00 95.81 179 GLY A CA 1
ATOM 1387 C C . GLY A 1 179 ? -5.041 -5.813 9.524 1.00 95.81 179 GLY A C 1
ATOM 1388 O O . GLY A 1 179 ? -3.962 -6.404 9.443 1.00 95.81 179 GLY A O 1
ATOM 1389 N N . VAL A 1 180 ? -5.142 -4.553 9.915 1.00 97.12 180 VAL A N 1
ATOM 1390 C CA . VAL A 1 180 ? -4.043 -3.789 10.496 1.00 97.12 180 VAL A CA 1
ATOM 1391 C C . VAL A 1 180 ? -4.476 -3.307 11.863 1.00 97.12 180 VAL A C 1
ATOM 1393 O O . VAL A 1 180 ? -5.465 -2.587 11.964 1.00 97.12 180 VAL A O 1
ATOM 1396 N N . ARG A 1 181 ? -3.737 -3.689 12.904 1.00 97.50 181 ARG A N 1
ATOM 1397 C CA . ARG A 1 181 ? -3.867 -3.048 14.210 1.00 97.50 181 ARG A CA 1
ATOM 1398 C C . ARG A 1 181 ? -3.173 -1.696 14.144 1.00 97.50 181 ARG A C 1
ATOM 1400 O O . ARG A 1 181 ? -1.980 -1.644 13.852 1.00 97.50 181 ARG A O 1
ATOM 1407 N N . ILE A 1 182 ? -3.907 -0.622 14.390 1.00 97.56 182 ILE A N 1
ATOM 1408 C CA . ILE A 1 182 ? -3.377 0.739 14.341 1.00 97.56 182 ILE A CA 1
ATOM 1409 C C . ILE A 1 182 ? -2.444 0.942 15.536 1.00 97.56 182 ILE A C 1
ATOM 1411 O O . ILE A 1 182 ? -2.834 0.708 16.678 1.00 97.56 182 ILE A O 1
ATOM 1415 N N . SER A 1 183 ? -1.215 1.383 15.274 1.00 96.06 183 SER A N 1
ATOM 1416 C CA . SER A 1 183 ? -0.202 1.625 16.309 1.00 96.06 183 SER A CA 1
ATOM 1417 C C . SER A 1 183 ? 0.024 3.113 16.549 1.00 96.06 183 SER A C 1
ATOM 1419 O O . SER A 1 183 ? 0.327 3.508 17.672 1.00 96.06 183 SER A O 1
ATOM 1421 N N . ASN A 1 184 ? -0.098 3.943 15.509 1.00 95.81 184 ASN A N 1
ATOM 1422 C CA . ASN A 1 184 ? 0.066 5.388 15.627 1.00 95.81 184 ASN A CA 1
ATOM 1423 C C . ASN A 1 184 ? -0.626 6.146 14.484 1.00 95.81 184 ASN A C 1
ATOM 1425 O O . ASN A 1 184 ? -0.671 5.664 13.351 1.00 95.81 184 ASN A O 1
ATOM 1429 N N . TRP A 1 185 ? -1.053 7.376 14.762 1.00 94.31 185 TRP A N 1
ATOM 1430 C CA . TRP A 1 185 ? -1.456 8.358 13.759 1.00 94.31 185 TRP A CA 1
ATOM 1431 C C . TRP A 1 185 ? -0.416 9.486 13.693 1.00 94.31 185 TRP A C 1
ATOM 1433 O O . TRP A 1 185 ? 0.050 9.990 14.708 1.00 94.31 185 TRP A O 1
ATOM 1443 N N . ASN A 1 186 ? -0.052 9.903 12.483 1.00 84.69 186 ASN A N 1
ATOM 1444 C CA . ASN A 1 186 ? 0.869 11.012 12.223 1.00 84.69 186 ASN A CA 1
ATOM 1445 C C . ASN A 1 186 ? 0.187 12.386 12.335 1.00 84.69 186 ASN A C 1
ATOM 1447 O O . ASN A 1 186 ? 0.855 13.408 12.193 1.00 84.69 186 ASN A O 1
ATOM 1451 N N . ALA A 1 187 ? -1.135 12.421 12.524 1.00 58.31 187 ALA A N 1
ATOM 1452 C CA . ALA A 1 187 ? -1.886 13.656 12.681 1.00 58.31 187 ALA A CA 1
ATOM 1453 C C . ALA A 1 187 ? -1.681 14.225 14.097 1.00 58.31 187 ALA A C 1
ATOM 1455 O O . ALA A 1 187 ? -2.264 13.733 15.062 1.00 58.31 187 ALA A O 1
ATOM 1456 N N . GLN A 1 188 ? -0.855 15.269 14.190 1.00 41.31 188 GLN A N 1
ATOM 1457 C CA . GLN A 1 188 ? -0.947 16.321 15.206 1.00 41.31 188 GLN A CA 1
ATOM 1458 C C . GLN A 1 188 ? -1.244 17.648 14.514 1.00 41.31 188 GLN A C 1
ATOM 1460 O O . GLN A 1 188 ? -0.619 17.907 13.458 1.00 41.31 188 GLN A O 1
#

Sequence (188 aa):
MIEIFLPGGALAKIHHRRGSELPEIPVSWPILAATGYSDLSLEEFAELEVGDILLFASAPRFLLPATAQACERGWEAVLVESDQRRLKIKDYFERSNLTMESEAAPPEQTDFHKPNLATLPVRVHIVLSQLEMSLAELSKLRPGSIVELDREKSESVQLAVNGKIAGTGELVQIEGRLGVRISNWNAQ

Foldseek 3Di:
DAKEAEADAALVVVPPDDDDDDPPDFDWWKWFFFQWKDKDFPQVVVPDDQQDKAFTDGWTWTWTADDPQALTWGWTWDQDPVDNSYIYTDHTDGDDLPDDPPPDDDDPDDDPDPPPRRRRMKMKTWTQAIDIDGPVNSVPDDRGDMDDDDGDVAQKTFIDTSNHGQAIFGWDADPNTIITRTHTGPDD

Secondary structure (DSSP, 8-state):
-EEEEPPHHHHHTT-S--SSPPP----EEEEEEEEEEEEEEHHHHHT--TT-EEE-EEEEEEEPPP-SS-SEEEEEEEEETTEEEEEEEEEEEEE-TT--------------PPP-GGG-EEEEEEEEEEEEEEHHHHHH--TT-EEEE---S-SEEEEEETTEEEEEEEEEEETTEEEEEEEEE---